Protein AF-A0A967SWF3-F1 (afdb_monomer)

Sequence (326 aa):
MPETWLITTVFCYSVVAVYGIEALFNIARDKQKSLKELYTPLGIAIGLGVIFAFGSNALLSFEKPGEFQRYAQQVAKQNNVSPDNPQVQQRVQNFMNTRLKPDRKEMASSDSTRYLILTLLAGGLIVGFIKRKVSKGYLLIGLLVLTAYDMLSVDSRYVDEDKMTSDNLEAEQMIQRQQTSADNFIMRNIDSGDGYPYRVFPLNRNPFNNAIPSYFYPSIGGYSGAKLAHYQDLIDHLLMDNQTGFNHAVLDMLNTKYLTIQQQIPFSGYTQVFNQNNQRVYRNDDVLPKAFFVDSVSTVDSPQQAVDRMKPSADFNPSTTAIVET

Foldseek 3Di:
DVVVVVVVVVVVVVVVVVVVLVVLVVLLVDPPRDCVVVCVVLVVQLVQLVCQLPVVVVVDPLDDVCRLVVQLVVVCVVVVHDSPPPVSSVVSVCCCVPPRSVVSSCVSNVLSNLSNVLSVQLVVLSVCVSVVNHDPVRNVVSNVVSVVCSVVVVVVVVPPVVPPDDPPDDVVNVLVVVDDPVLVVCLVPQQPVVGGFAAAAEAVPVFACAASSVVRHHYLHHYDPDDDPVSVCCVVQAAQDPPQGGLLQSCQQNRHFKYKDLDDRPHDQWDFPDDDPSITITGRPNHHTPDADAQEEDEDADPVVVSVCNHVVNVDHPRHYDYHYD

Nearest PDB structures (foldseek):
  7c7s-assembly1_A  TM=3.264E-01  e=4.049E+00  Homo sapiens

Solvent-accessible surface area (backbone atoms only — not comparable to full-atom values): 18518 Å² total; per-residue (Å²): 123,75,66,62,58,56,52,53,50,53,53,55,52,53,56,52,50,54,54,49,53,52,50,52,52,53,41,53,68,38,89,82,55,54,76,70,79,47,49,63,64,52,46,52,58,48,47,53,22,50,46,38,43,73,36,40,80,79,77,45,85,73,67,62,91,67,46,68,60,52,50,20,46,52,56,13,64,75,68,77,49,60,45,83,36,67,68,43,45,50,51,45,51,48,47,42,64,71,44,54,34,51,54,49,49,50,52,49,34,53,52,22,45,51,52,32,52,52,51,50,51,52,48,50,44,52,53,30,33,59,70,67,75,36,52,74,67,58,43,53,52,50,49,50,52,53,51,50,50,54,50,53,66,55,51,53,74,75,55,53,68,91,70,54,71,68,99,79,69,56,68,63,59,62,53,56,71,66,61,46,75,62,54,56,53,44,52,74,68,48,52,71,86,90,45,67,78,49,22,29,40,43,62,70,59,53,29,69,74,30,49,70,64,55,77,71,43,58,44,80,41,33,52,64,99,77,69,56,66,71,58,50,49,40,58,78,67,37,46,60,33,96,86,68,56,48,25,59,47,57,40,17,62,66,11,31,33,36,38,34,33,60,68,85,79,94,56,84,76,56,47,79,77,44,78,56,94,73,34,30,32,30,36,40,81,76,42,37,57,84,72,81,75,54,82,44,76,46,78,30,84,40,72,66,53,49,52,56,48,59,27,74,92,52,74,46,50,57,71,45,39,42,80,43,79,104

Structure (mmCIF, N/CA/C/O backbone):
data_AF-A0A967SWF3-F1
#
_entry.id   AF-A0A967SWF3-F1
#
loop_
_atom_site.group_PDB
_atom_site.id
_atom_site.type_symbol
_atom_site.label_atom_id
_atom_site.label_alt_id
_atom_site.label_comp_id
_atom_site.label_asym_id
_atom_site.label_entity_id
_atom_site.label_seq_id
_atom_site.pdbx_PDB_ins_code
_atom_site.Cartn_x
_atom_site.Cartn_y
_atom_site.Cartn_z
_atom_site.occupancy
_atom_site.B_iso_or_equiv
_atom_site.auth_seq_id
_atom_site.auth_comp_id
_atom_site.auth_asym_id
_atom_site.auth_atom_id
_atom_site.pdbx_PDB_model_num
ATOM 1 N N . MET A 1 1 ? 2.665 -5.528 -0.262 1.00 48.59 1 MET A N 1
ATOM 2 C CA . MET A 1 1 ? 3.456 -6.050 0.891 1.00 48.59 1 MET A CA 1
ATOM 3 C C . MET A 1 1 ? 3.090 -5.351 2.209 1.00 48.59 1 MET A C 1
ATOM 5 O O . MET A 1 1 ? 3.012 -6.053 3.209 1.00 48.59 1 MET A O 1
ATOM 9 N N . PRO A 1 2 ? 2.811 -4.028 2.265 1.00 53.59 2 PRO A N 1
ATOM 10 C CA . PRO A 1 2 ? 2.262 -3.392 3.473 1.00 53.59 2 PRO A CA 1
ATOM 11 C C . PRO A 1 2 ? 0.807 -3.788 3.787 1.00 53.59 2 PRO A C 1
ATOM 13 O O . PRO A 1 2 ? 0.417 -3.790 4.953 1.00 53.59 2 PRO A O 1
ATOM 16 N N . GLU A 1 3 ? -0.003 -4.131 2.775 1.00 52.47 3 GLU A N 1
ATOM 17 C CA . GLU A 1 3 ? -1.448 -4.352 2.958 1.00 52.47 3 GLU A CA 1
ATOM 18 C C . GLU A 1 3 ? -1.768 -5.618 3.773 1.00 52.47 3 GLU A C 1
ATOM 20 O O . GLU A 1 3 ? -2.694 -5.627 4.584 1.00 52.47 3 GLU A O 1
ATOM 25 N N . THR A 1 4 ? -0.970 -6.677 3.620 1.00 61.38 4 THR A N 1
ATOM 26 C CA . THR A 1 4 ? -1.183 -7.971 4.288 1.00 61.38 4 THR A CA 1
ATOM 27 C C . THR A 1 4 ? -1.010 -7.900 5.805 1.00 61.38 4 THR A C 1
ATOM 29 O O . THR A 1 4 ? -1.739 -8.564 6.535 1.00 61.38 4 THR A O 1
ATOM 32 N N . TRP A 1 5 ? -0.094 -7.072 6.315 1.00 66.31 5 TRP A N 1
ATOM 33 C CA . TRP A 1 5 ? 0.133 -6.958 7.764 1.00 66.31 5 TRP A CA 1
ATOM 34 C C . TRP A 1 5 ? -1.022 -6.263 8.478 1.00 66.31 5 TRP A C 1
ATOM 36 O O . TRP A 1 5 ? -1.361 -6.619 9.608 1.00 66.31 5 TRP A O 1
ATOM 46 N N . LEU A 1 6 ? -1.650 -5.297 7.809 1.00 70.62 6 LEU A N 1
ATOM 47 C CA . LEU A 1 6 ? -2.766 -4.546 8.369 1.00 70.62 6 LEU A CA 1
ATOM 48 C C . LEU A 1 6 ? -3.999 -5.449 8.514 1.00 70.62 6 LEU A C 1
ATOM 50 O O . LEU A 1 6 ? -4.622 -5.465 9.573 1.00 70.62 6 LEU A O 1
ATOM 54 N N . ILE A 1 7 ? -4.267 -6.294 7.513 1.00 76.19 7 ILE A N 1
ATOM 55 C CA . ILE A 1 7 ? -5.353 -7.288 7.546 1.00 76.19 7 ILE A CA 1
ATOM 56 C C . ILE A 1 7 ? -5.137 -8.315 8.663 1.00 76.19 7 ILE A C 1
ATOM 58 O O . ILE A 1 7 ? -6.048 -8.558 9.456 1.00 76.19 7 ILE A O 1
ATOM 62 N N . THR A 1 8 ? -3.931 -8.880 8.784 1.00 79.31 8 THR A N 1
ATOM 63 C CA . THR A 1 8 ? -3.611 -9.832 9.862 1.00 79.31 8 THR A CA 1
ATOM 64 C C . THR A 1 8 ? -3.808 -9.200 11.237 1.00 79.31 8 THR A C 1
ATOM 66 O O . THR A 1 8 ? -4.368 -9.817 12.139 1.00 79.31 8 THR A O 1
ATOM 69 N N . THR A 1 9 ? -3.397 -7.942 11.392 1.00 82.31 9 THR A N 1
ATOM 70 C CA . THR A 1 9 ? -3.537 -7.203 12.649 1.00 82.31 9 THR A CA 1
ATOM 71 C C . THR A 1 9 ? -5.009 -7.003 13.019 1.00 82.31 9 THR A C 1
ATOM 73 O O . THR A 1 9 ? -5.405 -7.313 14.143 1.00 82.31 9 THR A O 1
ATOM 76 N N . VAL A 1 10 ? -5.842 -6.564 12.068 1.00 82.88 10 VAL A N 1
ATOM 77 C CA . VAL A 1 10 ? -7.295 -6.407 12.265 1.00 82.88 10 VAL A CA 1
ATOM 78 C C . VAL A 1 10 ? -7.946 -7.733 12.658 1.00 82.88 10 VAL A C 1
ATOM 80 O O . VAL A 1 10 ? -8.745 -7.776 13.597 1.00 82.88 10 VAL A O 1
ATOM 83 N N . PHE A 1 11 ? -7.571 -8.828 11.994 1.00 83.75 11 PHE A N 1
ATOM 84 C CA . PHE A 1 11 ? -8.083 -10.157 12.315 1.00 83.75 11 PHE A CA 1
ATOM 85 C C . PHE A 1 11 ? -7.728 -10.574 13.750 1.00 83.75 11 PHE A C 1
ATOM 87 O O . PHE A 1 11 ? -8.616 -10.943 14.521 1.00 83.75 11 PHE A O 1
ATOM 94 N N . CYS A 1 12 ? -6.460 -10.438 14.150 1.00 88.06 12 CYS A N 1
ATOM 95 C CA . CYS A 1 12 ? -6.007 -10.768 15.503 1.00 88.06 12 CYS A CA 1
ATOM 96 C C . CYS A 1 12 ? -6.755 -9.967 16.580 1.00 88.06 12 CYS A C 1
ATOM 98 O O . CYS A 1 12 ? -7.209 -10.542 17.571 1.00 88.06 12 CYS A O 1
ATOM 100 N N . TYR A 1 13 ? -6.938 -8.657 16.384 1.00 86.81 13 TYR A N 1
ATOM 101 C CA . TYR A 1 13 ? -7.672 -7.827 17.345 1.00 86.81 13 TYR A CA 1
ATOM 102 C C . TYR A 1 13 ? -9.162 -8.169 17.416 1.00 86.81 13 TYR A C 1
ATOM 104 O O . TYR A 1 13 ? -9.736 -8.138 18.504 1.00 86.81 13 TYR A O 1
ATOM 112 N N . SER A 1 14 ? -9.777 -8.552 16.295 1.00 86.50 14 SER A N 1
ATOM 113 C CA . SER A 1 14 ? -11.189 -8.954 16.251 1.00 86.50 14 SER A CA 1
ATOM 114 C C . SER A 1 14 ? -11.449 -10.194 17.109 1.00 86.50 14 SER A C 1
ATOM 116 O O . SER A 1 14 ? -12.403 -10.230 17.885 1.00 86.50 14 SER A O 1
ATOM 118 N N . VAL A 1 15 ? -10.556 -11.187 17.041 1.00 89.75 15 VAL A N 1
ATOM 119 C CA . VAL A 1 15 ? -10.640 -12.402 17.866 1.00 89.75 15 VAL A CA 1
ATOM 120 C C . VAL A 1 15 ? -10.507 -12.064 19.356 1.00 89.75 15 VAL A C 1
ATOM 122 O O . VAL A 1 15 ? -11.331 -12.493 20.164 1.00 89.75 15 VAL A O 1
ATOM 125 N N . VAL A 1 16 ? -9.522 -11.239 19.728 1.00 90.25 16 VAL A N 1
ATOM 126 C CA . VAL A 1 16 ? -9.328 -10.795 21.122 1.00 90.25 16 VAL A CA 1
ATOM 127 C C . VAL A 1 16 ? -10.536 -10.006 21.638 1.00 90.25 16 VAL A C 1
ATOM 129 O O . VAL A 1 16 ? -10.938 -10.190 22.786 1.00 90.25 16 VAL A O 1
ATOM 132 N N . ALA A 1 17 ? -11.159 -9.170 20.802 1.00 89.50 17 ALA A N 1
ATOM 133 C CA . ALA A 1 17 ? -12.349 -8.410 21.174 1.00 89.50 17 ALA A CA 1
ATOM 134 C C . ALA A 1 17 ? -13.542 -9.321 21.518 1.00 89.50 17 ALA A C 1
ATOM 136 O O . ALA A 1 17 ? -14.234 -9.072 22.508 1.00 89.50 17 ALA A O 1
ATOM 137 N N . VAL A 1 18 ? -13.752 -10.407 20.764 1.00 90.44 18 VAL A N 1
ATOM 138 C CA . VAL A 1 18 ? -14.816 -11.390 21.043 1.00 90.44 18 VAL A CA 1
ATOM 139 C C . VAL A 1 18 ? -14.596 -12.071 22.395 1.00 90.44 18 VAL A C 1
ATOM 141 O O . VAL A 1 18 ? -15.512 -12.093 23.222 1.00 90.44 18 VAL A O 1
ATOM 144 N N . TYR A 1 19 ? -13.376 -12.546 22.667 1.00 91.56 19 TYR A N 1
ATOM 145 C CA . TYR A 1 19 ? -13.031 -13.109 23.979 1.00 91.56 19 TYR A CA 1
ATOM 146 C C . TYR A 1 19 ? -13.157 -12.077 25.107 1.00 91.56 19 TYR A C 1
ATOM 148 O O . TYR A 1 19 ? -13.580 -12.411 26.214 1.00 91.56 19 TYR A O 1
ATOM 156 N N . GLY A 1 20 ? -12.854 -10.806 24.830 1.00 90.88 20 GLY A N 1
ATOM 157 C CA . GLY A 1 20 ? -13.069 -9.702 25.762 1.00 90.88 20 GLY A CA 1
ATOM 158 C C . GLY A 1 20 ? -14.542 -9.535 26.145 1.00 90.88 20 GLY A C 1
ATOM 159 O O . GLY A 1 20 ? -14.859 -9.427 27.328 1.00 90.88 20 GLY A O 1
ATOM 160 N N . ILE A 1 21 ? -15.460 -9.578 25.175 1.00 91.12 21 ILE A N 1
ATOM 161 C CA . ILE A 1 21 ? -16.909 -9.504 25.430 1.00 91.12 21 ILE A CA 1
ATOM 162 C C . ILE A 1 21 ? -17.385 -10.701 26.265 1.00 91.12 21 ILE A C 1
ATOM 164 O O . ILE A 1 21 ? -18.165 -10.529 27.205 1.00 91.12 21 ILE A O 1
ATOM 168 N N . GLU A 1 22 ? -16.905 -11.910 25.968 1.00 91.12 22 GLU A N 1
ATOM 169 C CA . GLU A 1 22 ? -17.217 -13.098 26.767 1.00 91.12 22 GLU A CA 1
ATOM 170 C C . GLU A 1 22 ? -16.721 -12.955 28.215 1.00 91.12 22 GLU A C 1
ATOM 172 O O . GLU A 1 22 ? -17.479 -13.190 29.163 1.00 91.12 22 GLU A O 1
ATOM 177 N N . ALA A 1 23 ? -15.483 -12.488 28.402 1.00 90.00 23 ALA A N 1
ATOM 178 C CA . ALA A 1 23 ? -14.920 -12.213 29.719 1.00 90.00 23 ALA A CA 1
ATOM 179 C C . ALA A 1 23 ? -15.768 -11.191 30.498 1.00 90.00 23 ALA A C 1
ATOM 181 O O . ALA A 1 23 ? -16.066 -11.416 31.672 1.00 90.00 23 ALA A O 1
ATOM 182 N N . LEU A 1 24 ? -16.244 -10.122 29.847 1.00 90.50 24 LEU A N 1
ATOM 183 C CA . LEU A 1 24 ? -17.147 -9.139 30.461 1.00 90.50 24 LEU A CA 1
ATOM 184 C C . LEU A 1 24 ? -18.463 -9.768 30.941 1.00 90.50 24 LEU A C 1
ATOM 186 O O . LEU A 1 24 ? -18.948 -9.435 32.025 1.00 90.50 24 LEU A O 1
ATOM 190 N N . PHE A 1 25 ? -19.046 -10.690 30.171 1.00 90.50 25 PHE A N 1
ATOM 191 C CA . PHE A 1 25 ? -20.260 -11.400 30.585 1.00 90.50 25 PHE A CA 1
ATOM 192 C C . PHE A 1 25 ? -20.019 -12.340 31.763 1.00 90.50 25 PHE A C 1
ATOM 194 O O . PHE A 1 25 ? -20.874 -12.433 32.648 1.00 90.50 25 PHE A O 1
ATOM 201 N N . ASN A 1 26 ? -18.855 -12.986 31.813 1.00 88.31 26 ASN A N 1
ATOM 202 C CA . ASN A 1 26 ? -18.463 -13.821 32.943 1.00 88.31 26 ASN A CA 1
ATOM 203 C C . ASN A 1 26 ? -18.263 -12.984 34.217 1.00 88.31 26 ASN A C 1
ATOM 205 O O . ASN A 1 26 ? -18.769 -13.364 35.272 1.00 88.31 26 ASN A O 1
ATOM 209 N N . ILE A 1 27 ? -17.629 -11.809 34.110 1.00 87.50 27 ILE A N 1
ATOM 210 C CA . ILE A 1 27 ? -17.490 -10.848 35.219 1.00 87.50 27 ILE A CA 1
ATOM 211 C C . ILE A 1 27 ? -18.865 -10.388 35.715 1.00 87.50 27 ILE A C 1
ATOM 213 O O . ILE A 1 27 ? -19.113 -10.381 36.913 1.00 87.50 27 ILE A O 1
ATOM 217 N N . ALA A 1 28 ? -19.791 -10.043 34.815 1.00 86.06 28 ALA A N 1
ATOM 218 C CA . ALA A 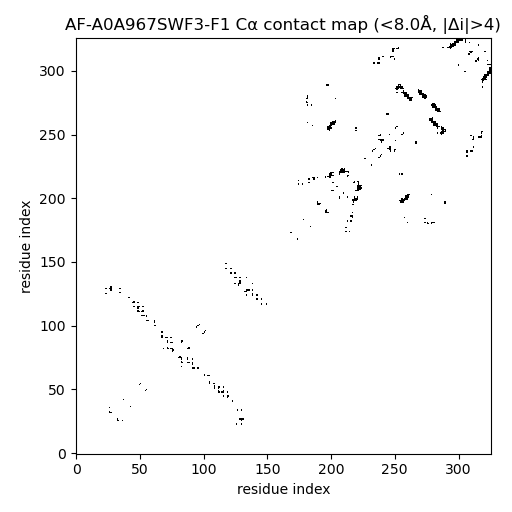1 28 ? -21.124 -9.572 35.203 1.00 86.06 28 ALA A CA 1
ATOM 219 C C . ALA A 1 28 ? -22.000 -10.650 35.874 1.00 86.06 28 ALA A C 1
ATOM 221 O O . ALA A 1 28 ? -22.914 -10.324 36.645 1.00 86.06 28 ALA A O 1
ATOM 222 N N . ARG A 1 29 ? -21.764 -11.930 35.552 1.00 83.62 29 ARG A N 1
ATOM 223 C CA . ARG A 1 29 ? -22.498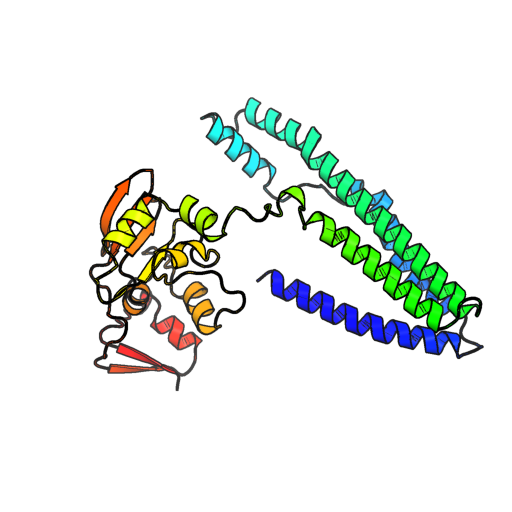 -13.073 36.114 1.00 83.62 29 ARG A CA 1
ATOM 224 C C . ARG A 1 29 ? -22.055 -13.381 37.544 1.00 83.62 29 ARG A C 1
ATOM 226 O O . ARG A 1 29 ? -22.900 -13.719 38.375 1.00 83.62 29 ARG A O 1
ATOM 233 N N . ASP A 1 30 ? -20.766 -13.252 37.826 1.00 80.06 30 ASP A N 1
ATOM 234 C CA . ASP A 1 30 ? -20.199 -13.530 39.139 1.00 80.06 30 ASP A CA 1
ATOM 235 C C . ASP A 1 30 ? -20.400 -12.339 40.094 1.00 80.06 30 ASP A C 1
ATOM 237 O O . ASP A 1 30 ? -19.882 -11.246 39.885 1.00 80.06 30 ASP A O 1
ATOM 241 N N . LYS A 1 31 ? -21.165 -12.542 41.175 1.00 64.44 31 LYS A N 1
ATOM 242 C CA . LYS A 1 31 ? -21.424 -11.497 42.182 1.00 64.44 31 LYS A CA 1
ATOM 243 C C . LYS A 1 31 ? -20.184 -11.133 43.009 1.00 64.44 31 LYS A C 1
ATOM 245 O O . LYS A 1 31 ? -20.199 -10.078 43.640 1.00 64.44 31 LYS A O 1
ATOM 250 N N . GLN A 1 32 ? -19.159 -11.988 43.056 1.00 60.84 32 GLN A N 1
ATOM 251 C CA . GLN A 1 32 ? -17.904 -11.700 43.757 1.00 60.84 32 GLN A CA 1
ATOM 252 C C . GLN A 1 32 ? -16.914 -10.921 42.889 1.00 60.84 32 GLN A C 1
ATOM 254 O O . GLN A 1 32 ? -16.091 -10.175 43.428 1.00 60.84 32 GLN A O 1
ATOM 259 N N . LYS A 1 33 ? -17.004 -11.048 41.559 1.00 61.22 33 LYS A N 1
ATOM 260 C CA . LYS A 1 33 ? -16.144 -10.301 40.644 1.00 61.22 33 LYS A CA 1
ATOM 261 C C . LYS A 1 33 ? -16.536 -8.834 40.636 1.00 61.22 33 LYS A C 1
ATOM 263 O O . LYS A 1 33 ? -17.648 -8.431 40.305 1.00 61.22 33 LYS A O 1
ATOM 268 N N . SER A 1 34 ? -15.589 -8.026 41.084 1.00 71.75 34 SER A N 1
ATOM 269 C CA . SER A 1 34 ? -15.751 -6.597 41.303 1.00 71.75 34 SER A CA 1
ATOM 270 C C . SER A 1 34 ? -15.182 -5.811 40.119 1.00 71.75 34 SER A C 1
ATOM 272 O O . SER A 1 34 ? -14.351 -6.314 39.365 1.00 71.75 34 SER A O 1
ATOM 274 N N . LEU A 1 35 ? -15.580 -4.540 39.989 1.00 81.88 35 LEU A N 1
ATOM 275 C CA . LEU A 1 35 ? -15.059 -3.580 38.999 1.00 81.88 35 LEU A CA 1
ATOM 276 C C . LEU A 1 35 ? -13.522 -3.519 38.927 1.00 81.88 35 LEU A C 1
ATOM 278 O O . LEU A 1 35 ? -12.986 -3.033 37.937 1.00 81.88 35 LEU A O 1
ATOM 282 N N . LYS A 1 36 ? -12.820 -4.030 39.945 1.00 85.88 36 LYS A N 1
ATOM 283 C CA . LYS A 1 36 ? -11.362 -4.162 39.986 1.00 85.88 36 LYS A CA 1
ATOM 284 C C . LYS A 1 36 ? -10.777 -4.892 38.774 1.00 85.88 36 LYS A C 1
ATOM 286 O O . LYS A 1 36 ? -9.727 -4.472 38.302 1.00 85.88 36 LYS A O 1
ATOM 291 N N . GLU A 1 37 ? -11.447 -5.918 38.240 1.00 86.06 37 GLU A N 1
ATOM 292 C CA . GLU A 1 37 ? -10.962 -6.639 37.045 1.00 86.06 37 GLU A CA 1
ATOM 293 C C . GLU A 1 37 ? -10.926 -5.740 35.793 1.00 86.06 37 GLU A C 1
ATOM 295 O O . GLU A 1 37 ? -10.170 -6.004 34.862 1.00 86.06 37 GLU A O 1
ATOM 300 N N . LEU A 1 38 ? -11.684 -4.635 35.785 1.00 88.69 38 LEU A N 1
ATOM 301 C CA . LEU A 1 38 ? -11.688 -3.673 34.684 1.00 88.69 38 LEU A CA 1
ATOM 302 C C . LEU A 1 38 ? -10.618 -2.588 34.813 1.00 88.69 38 LEU A C 1
ATOM 304 O O . LEU A 1 38 ? -10.317 -1.934 33.822 1.00 88.69 38 LEU A O 1
ATOM 308 N N . TYR A 1 39 ? -10.040 -2.361 35.994 1.00 90.88 39 TYR A N 1
ATOM 309 C CA . TYR A 1 39 ? -9.170 -1.199 36.214 1.00 90.88 39 TYR A CA 1
ATOM 310 C C . TYR A 1 39 ? -7.927 -1.220 35.331 1.00 90.88 39 TYR A C 1
ATOM 312 O O . TYR A 1 39 ? -7.591 -0.200 34.738 1.00 90.88 39 TYR A O 1
ATOM 320 N N . THR A 1 40 ? -7.281 -2.376 35.200 1.00 91.44 40 THR A N 1
ATOM 321 C CA . THR A 1 40 ? -6.086 -2.520 34.365 1.00 91.44 40 THR A CA 1
ATOM 322 C C . THR A 1 40 ? -6.389 -2.332 32.874 1.00 91.44 40 THR A C 1
ATOM 324 O O . THR A 1 40 ? -5.792 -1.434 32.283 1.00 91.44 40 THR A O 1
ATOM 327 N N . PRO A 1 41 ? -7.308 -3.090 32.237 1.00 91.44 41 PRO A N 1
ATOM 328 C CA . PRO A 1 41 ? -7.561 -2.925 30.803 1.00 91.44 41 PRO A CA 1
ATOM 329 C C . PRO A 1 41 ? -8.127 -1.540 30.458 1.00 91.44 41 PRO A C 1
ATOM 331 O O . PRO A 1 41 ? -7.675 -0.915 29.500 1.00 91.44 41 PRO A O 1
ATOM 334 N N . LEU A 1 42 ? -9.061 -1.020 31.261 1.00 92.44 42 LEU A N 1
ATOM 335 C CA . LEU A 1 42 ? -9.645 0.305 31.038 1.00 92.44 42 LEU A CA 1
ATOM 336 C C . LEU A 1 42 ? -8.614 1.415 31.279 1.00 92.44 42 LEU A C 1
ATOM 338 O O . LEU A 1 42 ? -8.550 2.378 30.521 1.00 92.44 42 LEU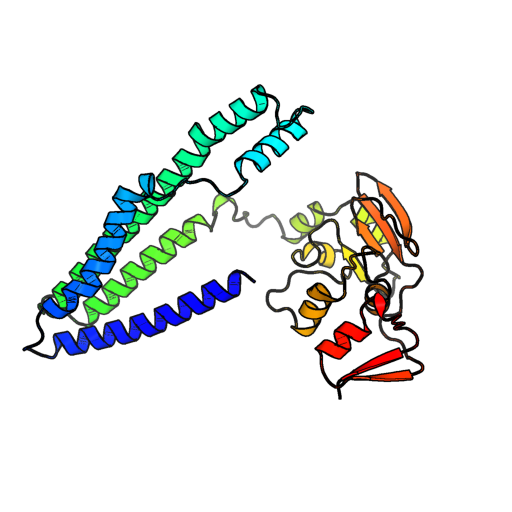 A O 1
ATOM 342 N N . GLY A 1 43 ? -7.784 1.260 32.314 1.00 94.88 43 GLY A N 1
ATOM 343 C CA . GLY A 1 43 ? -6.711 2.188 32.652 1.00 94.88 43 GLY A CA 1
ATOM 344 C C . GLY A 1 43 ? -5.633 2.258 31.576 1.00 94.88 43 GLY A C 1
ATOM 345 O O . GLY A 1 43 ? -5.192 3.354 31.249 1.00 94.88 43 GLY A O 1
ATOM 346 N N . ILE A 1 44 ? -5.257 1.126 30.970 1.00 95.12 44 ILE A N 1
ATOM 347 C CA . ILE A 1 44 ? -4.332 1.102 29.827 1.00 95.12 44 ILE A CA 1
ATOM 348 C C . ILE A 1 44 ? -4.957 1.814 28.622 1.00 95.12 44 ILE A C 1
ATOM 350 O O . ILE A 1 44 ? -4.324 2.697 28.048 1.00 95.12 44 ILE A O 1
ATOM 354 N N . ALA A 1 45 ? -6.200 1.479 28.259 1.00 93.00 45 ALA A N 1
ATOM 355 C CA . ALA A 1 45 ? -6.866 2.063 27.094 1.00 93.00 45 ALA A CA 1
ATOM 356 C C . ALA A 1 45 ? -7.043 3.586 27.224 1.00 93.00 45 ALA A C 1
ATOM 358 O O . ALA A 1 45 ? -6.688 4.333 26.308 1.00 93.00 45 ALA A O 1
ATOM 359 N N . ILE A 1 46 ? -7.529 4.053 28.379 1.00 94.88 46 ILE A N 1
ATOM 360 C CA . ILE A 1 46 ? -7.680 5.482 28.683 1.00 94.88 46 ILE A CA 1
ATOM 361 C C . ILE A 1 46 ? -6.308 6.150 28.797 1.00 94.88 46 ILE A C 1
ATOM 363 O O . ILE A 1 46 ? -6.116 7.233 28.253 1.00 94.88 46 ILE A O 1
ATOM 367 N N . GLY A 1 47 ? -5.346 5.508 29.464 1.00 94.81 47 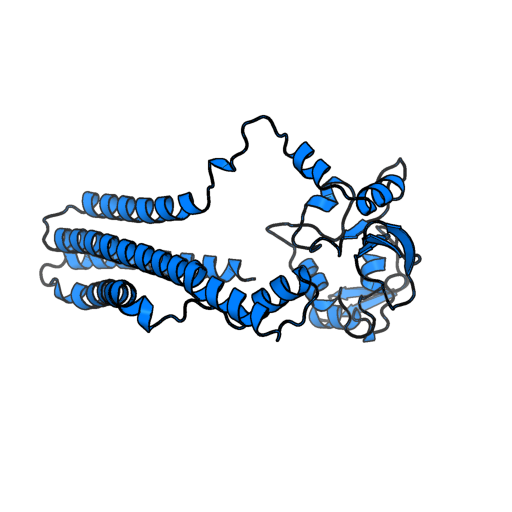GLY A N 1
ATOM 368 C CA . GLY A 1 47 ? -3.994 6.028 29.655 1.00 94.81 47 GLY A CA 1
ATOM 369 C C . GLY A 1 47 ? -3.284 6.291 28.331 1.00 94.81 47 GLY A C 1
ATOM 370 O O . GLY A 1 47 ? -2.741 7.375 28.143 1.00 94.81 47 GLY A O 1
ATOM 371 N N . LEU A 1 48 ? -3.369 5.357 27.379 1.00 93.12 48 LEU A N 1
ATOM 372 C CA . LEU A 1 48 ? -2.878 5.570 26.016 1.00 93.12 48 LEU A CA 1
ATOM 373 C C . LEU A 1 48 ? -3.573 6.763 25.353 1.00 93.12 48 LEU A C 1
ATOM 375 O O . LEU A 1 48 ? -2.902 7.623 24.788 1.00 93.12 48 LEU A O 1
ATOM 379 N N . GLY A 1 49 ? -4.896 6.869 25.481 1.00 91.88 49 GLY A N 1
ATOM 380 C CA . GLY A 1 49 ? -5.654 7.989 24.918 1.00 91.88 49 GLY A CA 1
ATOM 381 C C . GLY A 1 49 ? -5.226 9.337 25.483 1.00 91.88 49 GLY A C 1
ATOM 382 O O . GLY A 1 49 ? -5.026 10.281 24.728 1.00 91.88 49 GLY A O 1
ATOM 383 N N . VAL A 1 50 ? -5.009 9.417 26.795 1.00 92.56 50 VAL A N 1
ATOM 384 C CA . VAL A 1 50 ? -4.506 10.619 27.471 1.00 92.56 50 VAL A CA 1
ATOM 385 C C . VAL A 1 50 ? -3.078 10.940 27.020 1.00 92.56 50 VAL A C 1
ATOM 387 O O . VAL A 1 50 ? -2.791 12.083 26.667 1.00 92.56 50 VAL A O 1
ATOM 390 N N . ILE A 1 51 ? -2.188 9.943 26.971 1.00 92.88 51 ILE A N 1
ATOM 391 C CA . ILE A 1 51 ? -0.801 10.128 26.522 1.00 92.88 51 ILE A CA 1
ATOM 392 C C . ILE A 1 51 ? -0.761 10.686 25.098 1.00 92.88 51 ILE A C 1
ATOM 394 O O . ILE A 1 51 ? -0.006 11.616 24.840 1.00 92.88 51 ILE A O 1
ATOM 398 N N . PHE A 1 52 ? -1.571 10.176 24.173 1.00 90.75 52 PHE A N 1
ATOM 399 C CA . PHE A 1 52 ? -1.573 10.682 22.800 1.00 90.75 52 PHE A CA 1
ATOM 400 C C . PHE A 1 52 ? -2.320 12.015 22.656 1.00 90.75 52 PHE A C 1
ATOM 402 O O . PHE A 1 52 ? -1.828 12.908 21.963 1.00 90.75 52 PHE A O 1
ATOM 409 N N . ALA A 1 53 ? -3.435 12.213 23.364 1.00 88.31 53 ALA A N 1
ATOM 410 C CA . ALA A 1 53 ? -4.196 13.462 23.307 1.00 88.31 53 ALA A CA 1
ATOM 411 C C . ALA A 1 53 ? -3.379 14.665 23.800 1.00 88.31 53 ALA A C 1
ATOM 413 O O . ALA A 1 53 ? -3.430 15.728 23.184 1.00 88.31 53 ALA A O 1
ATOM 414 N N . PHE A 1 54 ? -2.583 14.489 24.859 1.00 87.56 54 PHE A N 1
ATOM 415 C CA . PHE A 1 54 ? -1.813 15.579 25.469 1.00 87.56 54 PHE A CA 1
ATOM 416 C C . PHE A 1 54 ? -0.305 15.521 25.181 1.00 87.56 54 PHE A C 1
ATOM 418 O O . PHE A 1 54 ? 0.366 16.550 25.207 1.00 87.56 54 PHE A O 1
ATOM 425 N N . GLY A 1 55 ? 0.243 14.340 24.897 1.00 86.38 55 GLY A N 1
ATOM 426 C CA . GLY A 1 55 ? 1.680 14.105 24.724 1.00 86.38 55 GLY A CA 1
ATOM 427 C C . GLY A 1 55 ? 2.140 13.900 23.281 1.00 86.38 55 GLY A C 1
ATOM 428 O O . GLY A 1 55 ? 3.345 13.926 23.042 1.00 86.38 55 GLY A O 1
ATOM 429 N N . SER A 1 56 ? 1.241 13.751 22.299 1.00 85.75 56 SER A N 1
ATOM 430 C CA . SER A 1 56 ? 1.625 13.556 20.884 1.00 85.75 56 SER A CA 1
ATOM 431 C C . SER A 1 56 ? 2.582 14.634 20.369 1.00 85.75 56 SER A C 1
ATOM 433 O O . SER A 1 56 ? 3.536 14.320 19.663 1.00 85.75 56 SER A O 1
ATOM 435 N N . ASN A 1 57 ? 2.396 15.887 20.792 1.00 84.31 57 ASN A N 1
ATOM 436 C CA . ASN A 1 57 ? 3.270 17.005 20.434 1.00 84.31 57 ASN A CA 1
ATOM 437 C C . ASN A 1 57 ? 4.721 16.859 20.919 1.00 84.31 57 ASN A C 1
ATOM 439 O O . ASN A 1 57 ? 5.620 17.403 20.282 1.00 84.31 57 ASN A O 1
ATOM 443 N N . ALA A 1 58 ? 4.938 16.166 22.037 1.00 86.25 58 ALA A N 1
ATOM 444 C CA . ALA A 1 58 ? 6.262 15.912 22.600 1.00 86.25 58 ALA A CA 1
ATOM 445 C C . ALA A 1 58 ? 6.850 14.576 22.119 1.00 86.25 58 ALA A C 1
ATOM 447 O O . ALA A 1 58 ? 8.064 14.444 21.997 1.00 86.25 58 ALA A O 1
ATOM 448 N N . LEU A 1 59 ? 5.991 13.589 21.849 1.00 86.81 59 LEU A N 1
ATOM 449 C CA . LEU A 1 59 ? 6.387 12.238 21.448 1.00 86.81 59 LEU A CA 1
ATOM 450 C C . LEU A 1 59 ? 6.694 12.116 19.951 1.00 86.81 59 LEU A C 1
ATOM 452 O O . LEU A 1 59 ? 7.462 11.241 19.558 1.00 86.81 59 LEU A O 1
ATOM 456 N N . LEU A 1 60 ? 6.084 12.957 19.111 1.00 90.00 60 LEU A N 1
ATOM 457 C CA . LEU A 1 60 ? 6.153 12.841 17.656 1.00 90.00 60 LEU A CA 1
ATOM 458 C C . LEU A 1 60 ? 6.859 14.051 17.034 1.00 90.00 60 LEU A C 1
ATOM 460 O O . LEU A 1 60 ? 6.563 15.202 17.345 1.00 90.00 60 LEU A O 1
ATOM 464 N N . SER A 1 61 ? 7.764 13.790 16.086 1.00 88.00 61 SER A N 1
ATOM 465 C CA . SER A 1 61 ? 8.434 14.835 15.296 1.00 88.00 61 SER A CA 1
ATOM 466 C C . SER A 1 61 ? 7.527 15.442 14.218 1.00 88.00 61 SER A C 1
ATOM 468 O O . SER A 1 61 ? 7.787 16.546 13.738 1.00 88.00 61 SER A O 1
ATOM 470 N N . PHE A 1 62 ? 6.468 14.718 13.830 1.00 91.12 62 PHE A N 1
ATOM 471 C CA . PHE A 1 62 ? 5.590 15.017 12.689 1.00 91.12 62 PHE A CA 1
ATOM 472 C C . PHE A 1 62 ? 6.335 15.171 11.354 1.00 91.12 62 PHE A C 1
ATOM 474 O O . PHE A 1 62 ? 5.809 15.753 10.403 1.00 91.12 62 PHE A O 1
ATOM 481 N N . GLU A 1 63 ? 7.539 14.607 11.260 1.00 89.06 63 GLU A N 1
ATOM 482 C CA . GLU A 1 63 ? 8.378 14.584 10.065 1.00 89.06 63 GLU A CA 1
ATOM 483 C C . GLU A 1 63 ? 8.717 13.146 9.692 1.00 89.06 63 GLU A C 1
ATOM 485 O O . GLU A 1 63 ? 9.024 12.321 10.556 1.00 89.06 63 GLU A O 1
ATOM 490 N N . LYS A 1 64 ? 8.695 12.845 8.392 1.00 88.88 64 LYS A N 1
ATOM 491 C CA . LYS A 1 64 ? 9.178 11.556 7.894 1.00 88.88 64 LYS A CA 1
ATOM 492 C C . LYS A 1 64 ? 10.696 11.620 7.663 1.00 88.88 64 LYS A C 1
ATOM 494 O O . LYS A 1 64 ? 11.200 12.657 7.219 1.00 88.88 64 LYS A O 1
ATOM 499 N N . PRO A 1 65 ? 11.439 10.521 7.884 1.00 90.00 65 PRO A N 1
ATOM 500 C CA . PRO A 1 65 ? 12.868 10.475 7.579 1.00 90.00 65 PRO A CA 1
ATOM 501 C C . PRO A 1 65 ? 13.158 10.889 6.126 1.00 90.00 65 PRO A C 1
ATOM 503 O O . PRO A 1 65 ? 12.560 10.359 5.187 1.00 90.00 65 PRO A O 1
ATOM 506 N N . GLY A 1 66 ? 14.056 11.862 5.938 1.00 88.62 66 GLY A N 1
ATOM 507 C CA . GLY A 1 66 ? 14.456 12.370 4.617 1.00 88.62 66 GLY A CA 1
ATOM 508 C C . GLY A 1 66 ? 13.413 13.233 3.889 1.00 88.62 66 GLY A C 1
ATOM 509 O O . GLY A 1 66 ? 13.631 13.611 2.739 1.00 88.62 66 GLY A O 1
ATOM 510 N N . GLU A 1 67 ? 12.287 13.565 4.524 1.00 90.81 67 GLU A N 1
ATOM 511 C CA . GLU A 1 67 ? 11.208 14.346 3.908 1.00 90.81 67 GLU A CA 1
ATOM 512 C C . GLU A 1 67 ? 11.632 15.766 3.540 1.00 90.81 67 GLU A C 1
ATOM 514 O O . GLU A 1 67 ? 11.338 16.232 2.439 1.00 90.81 67 GLU A O 1
ATOM 519 N N . PHE A 1 68 ? 12.384 16.416 4.426 1.00 92.38 68 PHE A N 1
ATOM 520 C CA . PHE A 1 68 ? 12.931 17.744 4.180 1.00 92.38 68 PHE A CA 1
ATOM 521 C C . PHE A 1 68 ? 13.750 17.775 2.879 1.00 92.38 68 PHE A C 1
ATOM 523 O O . PHE A 1 68 ? 13.510 18.605 2.002 1.00 92.38 68 PHE A O 1
ATOM 530 N N . GLN A 1 69 ? 14.658 16.806 2.705 1.00 91.62 69 GLN A N 1
ATOM 531 C CA . GLN A 1 69 ? 15.524 16.734 1.526 1.00 91.62 69 GLN A CA 1
ATOM 532 C C . GLN A 1 69 ? 14.727 16.488 0.241 1.00 91.62 69 GLN A C 1
ATOM 534 O O . GLN A 1 69 ? 15.060 17.039 -0.806 1.00 91.62 69 GLN A O 1
ATOM 539 N N . ARG A 1 70 ? 13.643 15.705 0.308 1.00 90.94 70 ARG A N 1
ATOM 540 C CA . ARG A 1 70 ? 12.753 15.481 -0.842 1.00 90.94 70 ARG A CA 1
ATOM 541 C C . ARG A 1 70 ? 12.068 16.773 -1.284 1.00 90.94 70 ARG A C 1
ATOM 543 O O . ARG A 1 70 ? 12.076 17.077 -2.476 1.00 90.94 70 ARG A O 1
ATOM 550 N N . TYR A 1 71 ? 11.540 17.561 -0.346 1.00 90.12 71 TYR A N 1
ATOM 551 C CA . TYR A 1 71 ? 10.955 18.866 -0.670 1.00 90.12 71 TYR A CA 1
ATOM 552 C C . TYR A 1 71 ? 12.006 19.856 -1.184 1.00 90.12 71 TYR A C 1
ATOM 554 O O . TYR A 1 71 ? 11.746 20.556 -2.163 1.00 90.12 71 TYR A O 1
ATOM 562 N N . ALA A 1 72 ? 13.208 19.875 -0.598 1.00 92.25 72 ALA A N 1
ATOM 563 C CA . ALA A 1 72 ? 14.316 20.701 -1.079 1.00 92.25 72 ALA A CA 1
ATOM 564 C C . ALA A 1 72 ? 14.693 20.360 -2.524 1.00 92.25 72 ALA A C 1
ATOM 566 O O . ALA A 1 72 ? 14.781 21.256 -3.359 1.00 92.25 72 ALA A O 1
ATOM 567 N N . GLN A 1 73 ? 14.811 19.074 -2.859 1.00 91.88 73 GLN A N 1
ATOM 568 C CA . GLN A 1 73 ? 15.062 18.629 -4.230 1.00 91.88 73 GLN A CA 1
ATOM 569 C C . GLN A 1 73 ? 13.930 19.014 -5.191 1.00 91.88 73 GLN A C 1
ATOM 571 O O . GLN A 1 73 ? 14.204 19.397 -6.327 1.00 91.88 73 GLN A O 1
ATOM 576 N N . GLN A 1 74 ? 12.669 18.933 -4.762 1.00 88.75 74 GLN A N 1
ATOM 577 C CA . GLN A 1 74 ? 11.525 19.304 -5.597 1.00 88.75 74 GLN A CA 1
ATOM 578 C C . GLN A 1 74 ? 11.506 20.808 -5.906 1.00 88.75 74 GLN A C 1
ATOM 580 O O . GLN A 1 74 ? 11.389 21.196 -7.069 1.00 88.75 74 GLN A O 1
ATOM 585 N N . VAL A 1 75 ? 11.683 21.654 -4.888 1.00 89.81 75 VAL A N 1
ATOM 586 C CA . VAL A 1 75 ? 11.740 23.115 -5.050 1.00 89.81 75 VAL A CA 1
ATOM 587 C C . VAL A 1 75 ? 12.968 23.524 -5.867 1.00 89.81 75 VAL A C 1
ATOM 589 O O . VAL A 1 75 ? 12.867 24.392 -6.733 1.00 89.81 75 VAL A O 1
ATOM 592 N N . ALA A 1 76 ? 14.114 22.885 -5.638 1.00 90.12 76 ALA A N 1
ATOM 593 C CA . ALA A 1 76 ? 15.351 23.126 -6.375 1.00 90.12 76 ALA A CA 1
ATOM 594 C C . ALA A 1 76 ? 15.210 22.822 -7.871 1.00 90.12 76 ALA A C 1
ATOM 596 O O . ALA A 1 76 ? 15.527 23.674 -8.700 1.00 90.12 76 ALA A O 1
ATOM 597 N N . LYS A 1 77 ? 14.646 21.656 -8.219 1.00 89.94 77 LYS A N 1
ATOM 598 C CA . LYS A 1 77 ? 14.362 21.270 -9.612 1.00 89.94 77 LYS A CA 1
ATOM 599 C C . LYS A 1 77 ? 13.408 22.242 -10.298 1.00 89.94 77 LYS A C 1
ATOM 601 O O . LYS A 1 77 ? 13.625 22.587 -11.450 1.00 89.94 77 LYS A O 1
ATOM 606 N N . GLN A 1 78 ? 12.378 22.709 -9.592 1.00 86.44 78 GLN A N 1
ATOM 607 C CA . GLN A 1 78 ? 11.413 23.653 -10.156 1.00 86.44 78 GLN A CA 1
ATOM 608 C C . GLN A 1 78 ? 12.034 25.024 -10.464 1.00 86.44 78 GLN A C 1
ATOM 610 O O . GLN A 1 78 ? 11.603 25.694 -11.397 1.00 86.44 78 GLN A O 1
ATOM 615 N N . ASN A 1 79 ? 13.035 25.444 -9.687 1.00 86.38 79 ASN A N 1
ATOM 616 C CA . ASN A 1 79 ? 13.668 26.758 -9.819 1.00 86.38 79 ASN A CA 1
ATOM 617 C C . ASN A 1 79 ? 15.064 26.701 -10.474 1.00 86.38 79 ASN A C 1
ATOM 619 O O . ASN A 1 79 ? 15.732 27.726 -10.535 1.00 86.38 79 ASN A O 1
ATOM 623 N N . ASN A 1 80 ? 15.507 25.534 -10.962 1.00 89.69 80 ASN A N 1
ATOM 624 C CA . ASN A 1 80 ? 16.840 25.303 -11.543 1.00 89.69 80 ASN A CA 1
ATOM 625 C C . ASN A 1 80 ? 18.011 25.777 -10.653 1.00 89.69 80 ASN A C 1
ATOM 627 O O . ASN A 1 80 ? 18.999 26.320 -11.142 1.00 89.69 80 ASN A O 1
ATOM 631 N N . VAL A 1 81 ? 17.909 25.574 -9.336 1.00 91.06 81 VAL A N 1
ATOM 632 C CA . VAL A 1 81 ? 18.946 25.934 -8.347 1.00 91.06 81 VAL A CA 1
ATOM 633 C C . VAL A 1 81 ? 19.413 24.706 -7.562 1.00 91.06 81 VAL A C 1
ATOM 635 O O . VAL A 1 81 ? 18.781 23.656 -7.618 1.00 91.06 81 VAL A O 1
ATOM 638 N N . SER A 1 82 ? 20.512 24.825 -6.807 1.00 89.56 82 SER A N 1
ATOM 639 C CA . SER A 1 82 ? 20.971 23.758 -5.903 1.00 89.56 82 SER A CA 1
ATOM 640 C C . SER A 1 82 ? 19.981 23.525 -4.742 1.00 89.56 82 SER A C 1
ATOM 642 O O . SER A 1 82 ? 19.470 24.505 -4.190 1.00 89.56 82 SER A O 1
ATOM 644 N N . PRO A 1 83 ? 19.742 22.268 -4.309 1.00 85.44 83 PRO A N 1
ATOM 645 C CA . PRO A 1 83 ? 18.999 21.955 -3.082 1.00 85.44 83 PRO A CA 1
ATOM 646 C C . PRO A 1 83 ? 19.595 22.586 -1.821 1.00 85.44 83 PRO A C 1
ATOM 648 O O . PRO A 1 83 ? 18.853 22.911 -0.897 1.00 85.44 83 PRO A O 1
ATOM 651 N N . ASP A 1 84 ? 20.909 22.812 -1.803 1.00 90.75 84 ASP A N 1
ATOM 652 C CA . ASP A 1 84 ? 21.627 23.402 -0.666 1.00 90.75 84 ASP A CA 1
ATOM 653 C C . ASP A 1 84 ? 21.586 24.940 -0.675 1.00 90.75 84 ASP A C 1
ATOM 655 O O . ASP A 1 84 ? 22.167 25.595 0.188 1.00 90.75 84 ASP A O 1
ATOM 659 N N . ASN A 1 85 ? 20.891 25.545 -1.647 1.00 90.75 85 ASN A N 1
ATOM 660 C CA . ASN A 1 85 ? 20.699 26.989 -1.693 1.00 90.75 85 ASN A CA 1
ATOM 661 C C . ASN A 1 85 ? 19.950 27.463 -0.423 1.00 90.75 85 ASN A C 1
ATOM 663 O O . ASN A 1 85 ? 18.839 26.983 -0.167 1.00 90.75 85 ASN A O 1
ATOM 667 N N . PRO A 1 86 ? 20.481 28.447 0.335 1.00 92.50 86 PRO A N 1
ATOM 668 C CA . PRO A 1 86 ? 19.847 28.959 1.552 1.00 92.50 86 PRO A CA 1
ATOM 669 C C . PRO A 1 86 ? 18.386 29.399 1.369 1.00 92.50 86 PRO A C 1
ATOM 671 O O . PRO A 1 86 ? 17.566 29.202 2.263 1.00 92.50 86 PRO A O 1
ATOM 674 N N . GLN A 1 87 ? 18.024 29.939 0.199 1.00 90.56 87 GLN A N 1
ATOM 675 C CA . GLN A 1 87 ? 16.649 30.353 -0.101 1.00 90.56 87 GLN A CA 1
ATOM 676 C C . GLN A 1 87 ? 15.697 29.157 -0.251 1.00 90.56 87 GLN A C 1
ATOM 678 O O . GLN A 1 87 ? 14.541 29.227 0.174 1.00 90.56 87 GLN A O 1
ATOM 683 N N . VAL A 1 88 ? 16.172 28.046 -0.826 1.00 90.88 88 VAL A N 1
ATOM 684 C CA . VAL A 1 88 ? 15.399 26.798 -0.944 1.00 90.88 88 VAL A CA 1
ATOM 685 C C . VAL A 1 88 ? 15.192 26.195 0.438 1.00 90.88 88 VAL A C 1
ATOM 687 O O . VAL A 1 88 ? 14.057 25.905 0.812 1.00 90.88 88 VAL A O 1
ATOM 690 N N . GLN A 1 89 ? 16.271 26.087 1.213 1.00 92.56 89 GLN A N 1
ATOM 691 C CA . GLN A 1 89 ? 16.260 25.576 2.583 1.00 92.56 89 GLN A CA 1
ATOM 692 C C . GLN A 1 89 ? 15.273 26.358 3.457 1.00 92.56 89 GLN A C 1
ATOM 694 O O . GLN A 1 89 ? 14.402 25.770 4.096 1.00 92.56 89 GLN A O 1
ATOM 699 N N . GLN A 1 90 ? 15.326 27.692 3.410 1.00 92.69 90 GLN A N 1
ATOM 700 C CA . GLN A 1 90 ? 14.430 28.547 4.182 1.00 92.69 90 GLN A CA 1
ATOM 701 C C . GLN A 1 90 ? 12.969 28.426 3.729 1.00 92.69 90 GLN A C 1
ATOM 703 O O . GLN A 1 90 ? 12.069 28.355 4.566 1.00 92.69 90 GLN A O 1
ATOM 708 N N . ARG A 1 91 ? 12.705 28.350 2.417 1.00 90.38 91 ARG A N 1
ATOM 709 C CA . ARG A 1 91 ? 11.344 28.151 1.892 1.00 90.38 91 ARG A CA 1
ATOM 710 C C . ARG A 1 91 ? 10.760 26.810 2.343 1.00 90.38 91 ARG A C 1
ATOM 712 O O . ARG A 1 91 ? 9.610 26.777 2.777 1.00 90.38 91 ARG A O 1
ATOM 719 N N . VAL A 1 92 ? 11.535 25.729 2.260 1.00 92.38 92 VAL A N 1
ATOM 720 C CA . VAL A 1 92 ? 11.105 24.389 2.693 1.00 92.38 92 VAL A CA 1
ATOM 721 C C . VAL A 1 92 ? 10.896 24.351 4.201 1.00 92.38 92 VAL A C 1
ATOM 723 O O . VAL A 1 92 ? 9.852 23.886 4.650 1.00 92.38 92 VAL A O 1
ATOM 726 N N . GLN A 1 93 ? 11.819 24.915 4.981 1.00 93.44 93 GLN A N 1
ATOM 727 C CA . GLN A 1 93 ? 11.684 25.014 6.432 1.00 93.44 93 GLN A CA 1
ATOM 728 C C . GLN A 1 93 ? 10.413 25.774 6.830 1.00 93.44 93 GLN A C 1
ATOM 730 O O . GLN A 1 93 ? 9.662 25.316 7.694 1.00 93.44 93 GLN A O 1
ATOM 735 N N . ASN A 1 94 ? 10.140 26.906 6.174 1.00 93.50 94 ASN A N 1
ATOM 736 C CA . ASN A 1 94 ? 8.932 27.693 6.402 1.00 93.50 94 ASN A CA 1
ATOM 737 C C . ASN A 1 94 ? 7.680 26.892 6.045 1.00 93.50 94 ASN A C 1
ATOM 739 O O . ASN A 1 94 ? 6.760 26.819 6.854 1.00 93.50 94 ASN A O 1
ATOM 743 N N . PHE A 1 95 ? 7.649 26.243 4.881 1.00 91.06 95 PHE A N 1
ATOM 744 C CA . PHE A 1 95 ? 6.533 25.388 4.474 1.00 91.06 95 PHE A CA 1
ATOM 745 C C . PHE A 1 95 ? 6.281 24.253 5.477 1.00 91.06 95 PHE A C 1
ATOM 747 O O . PHE A 1 95 ? 5.141 24.025 5.884 1.00 91.06 95 PHE A O 1
ATOM 754 N N . MET A 1 96 ? 7.342 23.589 5.940 1.00 92.75 96 MET A N 1
ATOM 755 C CA . MET A 1 96 ? 7.231 22.504 6.910 1.00 92.75 96 MET A CA 1
ATOM 756 C C . MET A 1 96 ? 6.702 22.982 8.262 1.00 92.75 96 MET A C 1
ATOM 758 O O . MET A 1 96 ? 5.812 22.355 8.831 1.00 92.75 96 MET A O 1
ATOM 762 N N . ASN A 1 97 ? 7.218 24.101 8.768 1.00 92.38 97 ASN A N 1
ATOM 763 C CA . ASN A 1 97 ? 6.855 24.611 10.087 1.00 92.38 97 ASN A CA 1
ATOM 764 C C . ASN A 1 97 ? 5.495 25.324 10.121 1.00 92.38 97 ASN A C 1
ATOM 766 O O . ASN A 1 97 ? 4.876 25.357 11.179 1.00 92.38 97 ASN A O 1
ATOM 770 N N . THR A 1 98 ? 5.038 25.894 9.002 1.00 92.12 98 THR A N 1
ATOM 771 C CA . THR A 1 98 ? 3.796 26.693 8.954 1.00 92.12 98 THR A CA 1
ATOM 772 C C . THR A 1 98 ? 2.601 25.961 8.363 1.00 92.12 98 THR A C 1
ATOM 774 O O . THR A 1 98 ? 1.479 26.379 8.619 1.00 92.12 98 THR A O 1
ATOM 777 N N . ARG A 1 99 ? 2.817 24.890 7.589 1.00 89.44 99 ARG A N 1
ATOM 778 C CA . ARG A 1 99 ? 1.731 24.103 6.987 1.00 89.44 99 ARG A CA 1
ATOM 779 C C . ARG A 1 99 ? 1.780 22.647 7.430 1.00 89.44 99 ARG A C 1
ATOM 781 O O . ARG A 1 99 ? 0.987 22.226 8.256 1.00 89.44 99 ARG A O 1
ATOM 788 N N . LEU A 1 100 ? 2.798 21.902 6.996 1.00 91.00 100 LEU A N 1
ATOM 789 C CA . LEU A 1 100 ? 2.853 20.447 7.210 1.00 91.00 100 LEU A CA 1
ATOM 790 C C . LEU A 1 100 ? 2.793 20.024 8.682 1.00 91.00 100 LEU A C 1
ATOM 792 O O . LEU A 1 100 ? 2.023 19.134 9.031 1.00 91.00 100 LEU A O 1
ATOM 796 N N . LYS A 1 101 ? 3.646 20.595 9.540 1.00 92.38 101 LYS A N 1
ATOM 797 C CA . LYS A 1 101 ? 3.691 20.214 10.956 1.00 92.38 101 LYS A CA 1
ATOM 798 C C . LYS A 1 101 ? 2.407 20.601 11.690 1.00 92.38 101 LYS A C 1
ATOM 800 O O . LYS A 1 101 ? 1.888 19.725 12.376 1.00 92.38 101 LYS A O 1
ATOM 805 N N . PRO A 1 102 ? 1.902 21.847 11.587 1.00 92.50 102 PRO A N 1
ATOM 806 C CA . PRO A 1 102 ? 0.611 22.210 12.165 1.00 92.50 102 PRO A CA 1
ATOM 807 C C . PRO A 1 102 ? -0.521 21.279 11.730 1.00 92.50 102 PRO A C 1
ATOM 809 O O . PRO A 1 102 ? -1.157 20.696 12.602 1.00 92.50 102 PRO A O 1
ATOM 812 N N . ASP A 1 103 ? -0.679 21.035 10.426 1.00 91.44 103 ASP A N 1
ATOM 813 C CA . ASP A 1 103 ? -1.754 20.185 9.897 1.00 91.44 103 ASP A CA 1
ATOM 814 C C . ASP A 1 103 ? -1.675 18.766 10.484 1.00 91.44 103 ASP A C 1
ATOM 816 O O . ASP A 1 103 ? -2.659 18.203 10.959 1.00 91.44 103 ASP A O 1
ATOM 820 N N . ARG A 1 104 ? -0.473 18.180 10.537 1.00 91.94 104 ARG A N 1
ATOM 821 C CA . ARG A 1 104 ? -0.269 16.835 11.103 1.00 91.94 104 ARG A CA 1
ATOM 822 C C . ARG A 1 104 ? -0.501 16.775 12.607 1.00 91.94 104 ARG A C 1
ATOM 824 O O . ARG A 1 104 ? -0.996 15.763 13.101 1.00 91.94 104 ARG A O 1
ATOM 831 N N . LYS A 1 105 ? -0.118 17.824 13.335 1.00 91.56 105 LYS A N 1
ATOM 832 C CA . LYS A 1 105 ? -0.378 17.941 14.775 1.00 91.56 105 LYS A CA 1
ATOM 833 C C . LYS A 1 105 ? -1.869 18.017 15.047 1.00 91.56 105 LYS A C 1
ATOM 835 O O . LYS A 1 105 ? -2.352 17.326 15.938 1.00 91.56 105 LYS A O 1
ATOM 840 N N . GLU A 1 106 ? -2.585 18.814 14.265 1.00 89.75 106 GLU A N 1
ATOM 841 C CA . GLU A 1 106 ? -4.035 18.935 14.356 1.00 89.75 106 GLU A CA 1
ATOM 842 C C . GLU A 1 106 ? -4.719 17.601 14.050 1.00 89.75 106 GLU A C 1
ATOM 844 O O . GLU A 1 106 ? -5.522 17.135 14.855 1.00 89.75 106 GLU A O 1
ATOM 849 N N . MET A 1 107 ? -4.329 16.923 12.965 1.00 89.19 107 MET A N 1
ATOM 850 C CA . MET A 1 107 ? -4.847 15.592 12.631 1.00 89.19 107 MET A CA 1
ATOM 851 C C . MET A 1 107 ? -4.614 14.587 13.766 1.00 89.19 107 MET A C 1
ATOM 853 O O . MET A 1 107 ? -5.549 13.915 14.197 1.00 89.19 107 MET A O 1
ATOM 857 N N . ALA A 1 108 ? -3.387 14.513 14.292 1.00 90.94 108 ALA A N 1
ATOM 858 C CA . ALA A 1 108 ? -3.056 13.596 15.379 1.00 90.94 108 ALA A CA 1
ATOM 859 C C . ALA A 1 108 ? -3.805 13.930 16.678 1.00 90.94 108 ALA A C 1
ATOM 861 O O . ALA A 1 108 ? -4.277 13.024 17.364 1.00 90.94 108 ALA A O 1
ATOM 862 N N . SER A 1 109 ? -3.932 15.214 17.024 1.00 88.00 109 SER A N 1
ATOM 863 C CA . SER A 1 109 ? -4.663 15.658 18.215 1.00 88.00 109 SER A CA 1
ATOM 864 C C . SER A 1 109 ? -6.166 15.394 18.092 1.00 88.00 109 SER A C 1
ATOM 866 O O . SER A 1 109 ? -6.783 14.921 19.048 1.00 88.00 109 SER A O 1
ATOM 868 N N . SER A 1 110 ? -6.742 15.623 16.910 1.00 89.38 110 SER A N 1
ATOM 869 C CA . SER A 1 110 ? -8.146 15.341 16.608 1.00 89.38 110 SER A CA 1
ATOM 870 C C . SER A 1 110 ? -8.450 13.844 16.719 1.00 89.38 110 SER A C 1
ATOM 872 O O . SER A 1 110 ? -9.350 13.448 17.464 1.00 89.38 110 SER A O 1
ATOM 874 N N . ASP A 1 111 ? -7.630 12.991 16.095 1.00 91.44 111 ASP A N 1
ATOM 875 C CA . ASP A 1 111 ? -7.776 11.533 16.190 1.00 91.44 111 ASP A CA 1
ATOM 876 C C . ASP A 1 111 ? -7.580 11.026 17.631 1.00 91.44 111 ASP A C 1
ATOM 878 O O . ASP A 1 111 ? -8.341 10.176 18.099 1.00 91.44 111 ASP A O 1
ATOM 882 N N . SER A 1 112 ? -6.615 11.580 18.374 1.00 91.75 112 SER A N 1
ATOM 883 C CA . SER A 1 112 ? -6.365 11.195 19.772 1.00 91.75 112 SER A CA 1
ATOM 884 C C . SER A 1 112 ? -7.522 11.587 20.694 1.00 91.75 112 SER A C 1
ATOM 886 O O . SER A 1 112 ? -7.922 10.811 21.564 1.00 91.75 112 SER A O 1
ATOM 888 N N . THR A 1 113 ? -8.091 12.778 20.488 1.00 90.81 113 THR A N 1
ATOM 889 C CA . THR A 1 113 ? -9.274 13.252 21.216 1.00 90.81 113 THR A CA 1
ATOM 890 C C . THR A 1 113 ? -10.486 12.371 20.919 1.00 90.81 113 THR A C 1
ATOM 892 O O . THR A 1 113 ? -11.165 11.945 21.856 1.00 90.81 113 THR A O 1
ATOM 895 N N . ARG A 1 114 ? -10.735 12.032 19.643 1.00 92.56 114 ARG A N 1
ATOM 896 C CA . ARG A 1 114 ? -11.817 11.110 19.257 1.00 92.56 114 ARG A CA 1
ATOM 897 C C . ARG A 1 114 ? -11.649 9.753 19.937 1.00 92.56 114 ARG A C 1
ATOM 899 O O . ARG A 1 114 ? -12.589 9.283 20.577 1.00 92.56 114 ARG A O 1
ATOM 906 N N . TYR A 1 115 ? -10.456 9.159 19.857 1.00 94.31 115 TYR A N 1
ATOM 907 C CA . TYR A 1 115 ? -10.149 7.886 20.511 1.00 94.31 115 TYR A CA 1
ATOM 908 C C . TYR A 1 115 ? -10.443 7.934 22.017 1.00 94.31 115 TYR A C 1
ATOM 910 O O . TYR A 1 115 ? -11.091 7.031 22.551 1.00 94.31 115 TYR A O 1
ATOM 918 N N . LEU A 1 116 ? -10.013 8.997 22.707 1.00 94.94 116 LEU A N 1
ATOM 919 C CA . LEU A 1 116 ? -10.239 9.152 24.143 1.00 94.94 116 LEU A CA 1
ATOM 920 C C . LEU A 1 116 ? -11.736 9.243 24.473 1.00 94.94 116 LEU A C 1
ATOM 922 O O . LEU A 1 116 ? -12.200 8.548 25.376 1.00 94.94 116 LEU A O 1
ATOM 926 N N . ILE A 1 117 ? -12.502 10.046 23.728 1.00 95.69 117 ILE A N 1
ATOM 927 C CA . ILE A 1 117 ? -13.954 10.185 23.919 1.00 95.69 117 ILE A CA 1
ATOM 928 C C . ILE A 1 117 ? -14.655 8.837 23.724 1.00 95.69 117 ILE A C 1
ATOM 930 O O . ILE A 1 117 ? -15.413 8.407 24.594 1.00 95.69 117 ILE A O 1
ATOM 934 N N . LEU A 1 118 ? -14.379 8.140 22.620 1.00 96.38 118 LEU A N 1
ATOM 935 C CA . LEU A 1 118 ? -15.006 6.852 22.321 1.00 96.38 118 LEU A CA 1
ATOM 936 C C . LEU A 1 118 ? -14.637 5.780 23.350 1.00 96.38 118 LEU A C 1
ATOM 938 O O . LEU A 1 118 ? -15.505 5.029 23.795 1.00 96.38 118 LEU A O 1
ATOM 942 N N . THR A 1 119 ? -13.381 5.758 23.800 1.00 95.56 119 THR A N 1
ATOM 943 C CA . THR A 1 119 ? -12.913 4.843 24.850 1.00 95.56 119 THR A CA 1
ATOM 944 C C . THR A 1 119 ? -13.609 5.114 26.183 1.00 95.56 119 THR A C 1
ATOM 946 O O . THR A 1 119 ? -14.017 4.174 26.868 1.00 95.56 119 THR A O 1
ATOM 949 N N . LEU A 1 120 ? -13.803 6.384 26.556 1.00 96.56 120 LEU A N 1
ATOM 950 C CA . LEU A 1 120 ? -14.533 6.759 27.770 1.00 96.56 120 LEU A CA 1
ATOM 951 C C . LEU A 1 120 ? -16.017 6.377 27.689 1.00 96.56 120 LEU A C 1
ATOM 953 O O . LEU A 1 120 ? -16.565 5.870 28.668 1.00 96.56 120 LEU A O 1
ATOM 957 N N . LEU A 1 121 ? -16.660 6.564 26.532 1.00 97.75 121 LEU A N 1
ATOM 958 C CA . LEU A 1 121 ? -18.052 6.160 26.308 1.00 97.75 121 LEU A CA 1
ATOM 959 C C . LEU A 1 121 ? -18.217 4.637 26.373 1.00 97.75 121 LEU A C 1
ATOM 961 O O . LEU A 1 121 ? -19.076 4.142 27.108 1.00 97.75 121 LEU A O 1
ATOM 965 N N . ALA A 1 122 ? -17.361 3.887 25.675 1.00 96.56 122 ALA A N 1
ATOM 966 C CA . ALA A 1 122 ? -17.350 2.427 25.720 1.00 96.56 122 ALA A CA 1
ATOM 967 C C . ALA A 1 122 ? -17.084 1.921 27.145 1.00 96.56 122 ALA A C 1
ATOM 969 O O . ALA A 1 122 ? -17.800 1.056 27.653 1.00 96.56 122 ALA A O 1
ATOM 970 N N . GLY A 1 123 ? -16.112 2.517 27.839 1.00 95.50 123 GLY A N 1
ATOM 971 C CA . GLY A 1 123 ? -15.815 2.191 29.227 1.00 95.50 123 GLY A CA 1
ATOM 972 C C . GLY A 1 123 ? -16.972 2.494 30.178 1.00 95.50 123 GLY A C 1
ATOM 973 O O . GLY A 1 123 ? -17.280 1.684 31.054 1.00 95.50 123 GLY A O 1
ATOM 974 N N . GLY A 1 124 ? -17.674 3.610 29.971 1.00 95.62 124 GLY A N 1
ATOM 975 C CA . GLY A 1 124 ? -18.892 3.961 30.699 1.00 95.62 124 GLY A CA 1
ATOM 976 C C . GLY A 1 124 ? -20.010 2.934 30.508 1.00 95.62 124 GLY A C 1
ATOM 977 O O . GLY A 1 124 ? -20.626 2.515 31.492 1.00 95.62 124 GLY A O 1
ATOM 978 N N . LEU A 1 125 ? -20.229 2.465 29.273 1.00 96.06 125 LEU A N 1
ATOM 979 C CA . LEU A 1 125 ? -21.186 1.394 28.972 1.00 96.06 125 LEU A CA 1
ATOM 980 C C . LEU A 1 125 ? -20.811 0.083 29.672 1.00 96.06 125 LEU A C 1
ATOM 982 O O . LEU A 1 125 ? -21.668 -0.540 30.301 1.00 96.06 125 LEU A O 1
ATOM 986 N N . ILE A 1 126 ? -19.534 -0.307 29.623 1.00 94.75 126 ILE A N 1
ATOM 987 C CA . ILE A 1 126 ? -19.028 -1.524 30.271 1.00 94.75 126 ILE A CA 1
ATOM 988 C C . ILE A 1 126 ? -19.215 -1.445 31.793 1.00 94.75 126 ILE A C 1
ATOM 990 O O . ILE A 1 126 ? -19.773 -2.359 32.402 1.00 94.75 126 ILE A O 1
ATOM 994 N N . VAL A 1 127 ? -18.817 -0.337 32.425 1.00 93.25 127 VAL A N 1
ATOM 995 C CA . VAL A 1 127 ? -19.003 -0.127 33.872 1.00 93.25 127 VAL A CA 1
ATOM 996 C C . VAL A 1 127 ? -20.489 -0.115 34.240 1.00 93.25 127 VAL A C 1
ATOM 998 O O . VAL A 1 127 ? -20.877 -0.692 35.259 1.00 93.25 127 VAL A O 1
ATOM 1001 N N . GLY A 1 128 ? -21.337 0.509 33.418 1.00 93.44 128 GLY A N 1
ATOM 1002 C CA . GLY A 1 128 ? -22.790 0.504 33.580 1.00 93.44 128 GLY A CA 1
ATOM 1003 C C . GLY A 1 128 ? -23.387 -0.902 33.507 1.00 93.44 128 GLY A C 1
ATOM 1004 O O . GLY A 1 128 ? -24.257 -1.239 34.314 1.00 93.44 128 GLY A O 1
ATOM 1005 N N . PHE A 1 129 ? -22.883 -1.740 32.601 1.00 92.62 129 PHE A N 1
ATOM 1006 C CA . PHE A 1 129 ? -23.280 -3.138 32.465 1.00 92.62 129 PHE A CA 1
ATOM 1007 C C . PHE A 1 129 ? -22.876 -3.974 33.689 1.00 92.62 129 PHE A C 1
ATOM 1009 O O . PHE A 1 129 ? -23.734 -4.635 34.273 1.00 92.62 129 PHE A O 1
ATOM 1016 N N . ILE A 1 130 ? -21.625 -3.873 34.164 1.00 91.00 130 ILE A N 1
ATOM 1017 C CA . ILE A 1 130 ? -21.182 -4.577 35.385 1.00 91.00 130 ILE A CA 1
ATOM 1018 C C . ILE A 1 130 ? -21.988 -4.130 36.615 1.00 91.00 130 ILE A C 1
ATOM 1020 O O . ILE A 1 130 ? -22.384 -4.952 37.440 1.00 91.00 130 ILE A O 1
ATOM 1024 N N . LYS A 1 131 ? -22.315 -2.834 36.718 1.00 90.06 131 LYS A N 1
ATOM 1025 C CA . LYS A 1 131 ? -23.192 -2.291 37.773 1.00 90.06 131 LYS A CA 1
ATOM 1026 C C . LYS A 1 131 ? -24.681 -2.618 37.577 1.00 90.06 131 LYS A C 1
ATOM 1028 O O . LYS A 1 131 ? -25.500 -2.128 38.352 1.00 90.06 131 LYS A O 1
ATOM 1033 N N . ARG A 1 132 ? -25.046 -3.414 36.564 1.00 89.31 132 ARG A N 1
ATOM 1034 C CA . ARG A 1 132 ? -26.427 -3.811 36.225 1.00 89.31 132 ARG A CA 1
ATOM 1035 C C . ARG A 1 132 ? -27.367 -2.643 35.896 1.00 89.31 132 ARG A C 1
ATOM 1037 O O . ARG A 1 132 ? -28.581 -2.795 35.969 1.00 89.31 132 ARG A O 1
ATOM 1044 N N . LYS A 1 133 ? -26.816 -1.484 35.523 1.00 91.19 133 LYS A N 1
ATOM 1045 C CA . LYS A 1 133 ? -27.579 -0.315 35.047 1.00 91.19 133 LYS A CA 1
ATOM 1046 C C . LYS A 1 133 ? -27.868 -0.374 33.547 1.00 91.19 133 LYS A C 1
ATOM 1048 O O . LYS A 1 133 ? -28.796 0.273 33.081 1.00 91.19 133 LYS A O 1
ATOM 1053 N N . VAL A 1 134 ? -27.069 -1.136 32.803 1.00 93.44 134 VAL A N 1
ATOM 1054 C CA . VAL A 1 134 ? -27.192 -1.337 31.354 1.00 93.44 134 VAL A CA 1
ATOM 1055 C C . VAL A 1 134 ? -27.438 -2.822 31.104 1.00 93.44 134 VAL A C 1
ATOM 1057 O O . VAL A 1 134 ? -26.784 -3.667 31.713 1.00 93.44 134 VAL A O 1
ATOM 1060 N N . SER A 1 135 ? -28.397 -3.162 30.240 1.00 94.25 135 SER A N 1
ATOM 1061 C CA . SER A 1 135 ? -28.673 -4.559 29.882 1.00 94.25 135 SER A CA 1
ATOM 1062 C C . SER A 1 135 ? -27.645 -5.088 28.875 1.00 94.25 135 SER A C 1
ATOM 1064 O O . SER A 1 135 ? -26.976 -4.317 28.187 1.00 94.25 135 SER A O 1
ATOM 1066 N N . LYS A 1 136 ? -27.551 -6.416 28.731 1.00 93.75 136 LYS A N 1
ATOM 1067 C CA . LYS A 1 136 ? -26.674 -7.054 27.734 1.00 93.75 136 LYS A CA 1
ATOM 1068 C C . LYS A 1 136 ? -26.942 -6.545 26.309 1.00 93.75 136 LYS A C 1
ATOM 1070 O O . LYS A 1 136 ? -25.998 -6.294 25.569 1.00 93.75 136 LYS A O 1
ATOM 1075 N N . GLY A 1 137 ? -28.215 -6.380 25.940 1.00 95.88 137 GLY A N 1
ATOM 1076 C CA . GLY A 1 137 ? -28.603 -5.886 24.616 1.00 95.88 137 GLY A CA 1
ATOM 1077 C C . GLY A 1 137 ? -28.142 -4.450 24.376 1.00 95.88 137 GLY A C 1
ATOM 1078 O O . GLY A 1 137 ? -27.521 -4.172 23.355 1.00 95.88 137 GLY A O 1
ATOM 1079 N N . TYR A 1 138 ? -28.362 -3.561 25.351 1.00 96.56 138 TYR A N 1
ATOM 1080 C CA . TYR A 1 138 ? -27.922 -2.168 25.249 1.00 96.56 138 TYR A CA 1
ATOM 1081 C C . TYR A 1 138 ? -26.398 -2.026 25.220 1.00 96.56 138 TYR A C 1
ATOM 1083 O O . TYR A 1 138 ? -25.898 -1.174 24.493 1.00 96.56 138 TYR A O 1
ATOM 1091 N N . LEU A 1 139 ? -25.654 -2.870 25.947 1.00 95.75 139 LEU A N 1
ATOM 1092 C CA . LEU A 1 139 ? -24.192 -2.895 25.847 1.00 95.75 139 LEU A CA 1
ATOM 1093 C C . LEU A 1 139 ? -23.747 -3.237 24.419 1.00 95.75 139 LEU A C 1
ATOM 1095 O O . LEU A 1 139 ? -22.946 -2.507 23.847 1.00 95.75 139 LEU A O 1
ATOM 1099 N N . LEU A 1 140 ? -24.263 -4.330 23.848 1.00 95.88 140 LEU A N 1
ATOM 1100 C CA . LEU A 1 140 ? -23.849 -4.799 22.522 1.00 95.88 140 LEU A CA 1
ATOM 1101 C C . LEU A 1 140 ? -24.205 -3.800 21.417 1.00 95.88 140 LEU A C 1
ATOM 1103 O O . LEU A 1 140 ? -23.354 -3.489 20.590 1.00 95.88 140 LEU A O 1
ATOM 1107 N N . ILE A 1 141 ? -25.428 -3.261 21.433 1.00 97.50 141 ILE A N 1
ATOM 1108 C CA . ILE A 1 141 ? -25.852 -2.229 20.476 1.00 97.50 141 ILE A CA 1
ATOM 1109 C C . ILE A 1 141 ? -25.013 -0.960 20.655 1.00 97.50 141 ILE A C 1
ATOM 1111 O O . ILE A 1 141 ? -24.567 -0.382 19.671 1.00 97.50 141 ILE A O 1
ATOM 1115 N N . GLY A 1 142 ? -24.756 -0.543 21.898 1.00 97.25 142 GLY A N 1
ATOM 1116 C CA . GLY A 1 142 ? -23.946 0.638 22.185 1.00 97.25 142 GLY A CA 1
ATOM 1117 C C . GLY A 1 142 ? -22.511 0.506 21.674 1.00 97.25 142 GLY A C 1
ATOM 1118 O O . GLY A 1 142 ? -22.017 1.419 21.022 1.00 97.25 142 GLY A O 1
ATOM 1119 N N . LEU A 1 143 ? -21.861 -0.639 21.908 1.00 95.81 143 LEU A N 1
ATOM 1120 C CA . LEU A 1 143 ? -20.523 -0.908 21.373 1.00 95.81 143 LEU A CA 1
ATOM 1121 C C . LEU A 1 143 ? -20.525 -0.946 19.840 1.00 95.81 143 LEU A C 1
ATOM 1123 O O . LEU A 1 143 ? -19.665 -0.323 19.229 1.00 95.81 143 LEU A O 1
ATOM 1127 N N . LEU A 1 144 ? -21.517 -1.597 19.223 1.00 95.50 144 LEU A N 1
ATOM 1128 C CA . LEU A 1 144 ? -21.652 -1.641 17.765 1.00 95.50 144 LEU A CA 1
ATOM 1129 C C . LEU A 1 144 ? -21.794 -0.239 17.163 1.00 95.50 144 LEU A C 1
ATOM 1131 O O . LEU A 1 144 ? -21.113 0.073 16.193 1.00 95.50 144 LEU A O 1
ATOM 1135 N N . VAL A 1 145 ? -22.635 0.618 17.749 1.00 97.75 145 VAL A N 1
ATOM 1136 C CA . VAL A 1 145 ? -22.827 2.000 17.280 1.00 97.75 145 VAL A CA 1
ATOM 1137 C C . VAL A 1 145 ? -21.554 2.827 17.451 1.00 97.75 145 VAL A C 1
ATOM 1139 O O . VAL A 1 145 ? -21.189 3.552 16.531 1.00 97.75 145 VAL A O 1
ATOM 1142 N N . LEU A 1 146 ? -20.855 2.711 18.586 1.00 96.75 146 LEU A N 1
ATOM 1143 C CA . LEU A 1 146 ? -19.594 3.428 18.808 1.00 96.75 146 LEU A CA 1
ATOM 1144 C C . LEU A 1 146 ? -18.516 3.007 17.801 1.00 96.75 146 LEU A C 1
ATOM 1146 O O . LEU A 1 146 ? -17.847 3.869 17.238 1.00 96.75 146 LEU A O 1
ATOM 1150 N N . THR A 1 147 ? -18.371 1.705 17.544 1.00 92.88 147 THR A N 1
ATOM 1151 C CA . THR A 1 147 ? -17.412 1.190 16.556 1.00 92.88 147 THR A CA 1
ATOM 1152 C C . THR A 1 147 ? -17.797 1.590 15.134 1.00 92.88 147 THR A C 1
ATOM 1154 O O . THR A 1 147 ? -16.938 2.037 14.381 1.00 92.88 147 THR A O 1
ATOM 1157 N N . ALA A 1 148 ? -19.077 1.484 14.767 1.00 94.62 148 ALA A N 1
ATOM 1158 C CA . ALA A 1 148 ? -19.551 1.908 13.453 1.00 94.62 148 ALA A CA 1
ATOM 1159 C C . ALA A 1 148 ? -19.325 3.408 13.232 1.00 94.62 148 ALA A C 1
ATOM 1161 O O . ALA A 1 148 ? -18.869 3.802 12.165 1.00 94.62 148 ALA A O 1
ATOM 1162 N N . TYR A 1 149 ? -19.590 4.239 14.243 1.00 95.62 149 TYR A N 1
ATOM 1163 C CA . TYR A 1 149 ? -19.319 5.672 14.178 1.00 95.62 149 TYR A CA 1
ATOM 1164 C C . TYR A 1 149 ? -17.829 5.968 13.969 1.00 95.62 149 TYR A C 1
ATOM 1166 O O . TYR A 1 149 ? -17.499 6.793 13.120 1.00 95.62 149 TYR A O 1
ATOM 1174 N N . ASP A 1 150 ? -16.933 5.291 14.698 1.00 92.88 150 ASP A N 1
ATOM 1175 C CA . ASP A 1 150 ? -15.486 5.465 14.521 1.00 92.88 150 ASP A CA 1
ATOM 1176 C C . ASP A 1 150 ? -15.050 5.107 13.098 1.00 92.88 150 ASP A C 1
ATOM 1178 O O . ASP A 1 150 ? -14.423 5.924 12.428 1.00 92.88 150 ASP A O 1
ATOM 1182 N N . MET A 1 151 ? -15.450 3.930 12.606 1.00 90.12 151 MET A N 1
ATOM 1183 C CA . MET A 1 151 ? -15.080 3.473 11.265 1.00 90.12 151 MET A CA 1
ATOM 1184 C C . MET A 1 151 ? -15.642 4.388 10.175 1.00 90.12 151 MET A C 1
ATOM 1186 O O . MET A 1 151 ? -14.880 4.902 9.362 1.00 90.12 151 MET A O 1
ATOM 1190 N N . LEU A 1 152 ? -16.947 4.680 10.202 1.00 90.94 152 LEU A N 1
ATOM 1191 C CA . LEU A 1 152 ? -17.588 5.528 9.193 1.00 90.94 152 LEU A CA 1
ATOM 1192 C C . LEU A 1 152 ? -17.018 6.952 9.188 1.00 90.94 152 LEU A C 1
ATOM 1194 O O . LEU A 1 152 ? -16.798 7.517 8.120 1.00 90.94 152 LEU A O 1
ATOM 1198 N N . SER A 1 153 ? -16.739 7.527 10.364 1.00 88.94 153 SER A N 1
ATOM 1199 C CA . SER A 1 153 ? -16.132 8.860 10.470 1.00 88.94 153 SER A CA 1
ATOM 1200 C C . SER A 1 153 ? -14.704 8.907 9.927 1.00 88.94 153 SER A C 1
ATOM 1202 O O . SER A 1 153 ? -14.250 9.970 9.499 1.00 88.94 153 SER A O 1
ATOM 1204 N N . VAL A 1 154 ? -13.958 7.805 10.009 1.00 86.81 154 VAL A N 1
ATOM 1205 C CA . VAL A 1 154 ? -12.607 7.715 9.449 1.00 86.81 154 VAL A CA 1
ATOM 1206 C C . VAL A 1 154 ? -12.676 7.521 7.940 1.00 86.81 154 VAL A C 1
ATOM 1208 O O . VAL A 1 154 ? -11.984 8.242 7.219 1.00 86.81 154 VAL A O 1
ATOM 1211 N N . ASP A 1 155 ? -13.514 6.594 7.480 1.00 84.50 155 ASP A N 1
ATOM 1212 C CA . ASP A 1 155 ? -13.647 6.216 6.073 1.00 84.50 155 ASP A CA 1
ATOM 1213 C C . ASP A 1 155 ? -14.152 7.382 5.216 1.00 84.50 155 ASP A C 1
ATOM 1215 O O . ASP A 1 155 ? -13.649 7.602 4.112 1.00 84.50 155 ASP A O 1
ATOM 1219 N N . SER A 1 156 ? -15.053 8.213 5.750 1.00 83.50 156 SER A N 1
ATOM 1220 C CA . SER A 1 156 ? -15.558 9.401 5.051 1.00 83.50 156 SER A CA 1
ATOM 1221 C C . SER A 1 156 ? -14.471 10.432 4.716 1.00 83.50 156 SER A C 1
ATOM 1223 O O . SER A 1 156 ? -14.685 11.285 3.867 1.00 83.50 156 SER A O 1
ATOM 1225 N N . ARG A 1 157 ? -13.287 10.376 5.345 1.00 81.69 157 ARG A N 1
ATOM 1226 C CA . ARG A 1 157 ? -12.145 11.249 4.993 1.00 81.69 157 ARG A CA 1
ATOM 1227 C C . ARG A 1 157 ? -11.449 10.829 3.700 1.00 81.69 157 ARG A C 1
ATOM 1229 O O . ARG A 1 157 ? -10.708 11.619 3.121 1.00 81.69 157 ARG A O 1
ATOM 1236 N N . TYR A 1 158 ? -11.636 9.577 3.292 1.00 74.38 158 TYR A N 1
ATOM 1237 C CA . TYR A 1 158 ? -11.030 8.993 2.097 1.00 74.38 158 TYR A CA 1
ATOM 1238 C C . TYR A 1 158 ? -12.021 8.882 0.936 1.00 74.38 158 TYR A C 1
ATOM 1240 O O . TYR A 1 158 ? -11.597 8.790 -0.216 1.00 74.38 158 TYR A O 1
ATOM 1248 N N . VAL A 1 159 ? -13.322 8.927 1.232 1.00 70.69 159 VAL A N 1
ATOM 1249 C CA . VAL A 1 159 ? -14.388 9.059 0.239 1.00 70.69 159 VAL A CA 1
ATOM 1250 C C . VAL A 1 159 ? -14.610 10.544 -0.023 1.00 70.69 159 VAL A C 1
ATOM 1252 O O . VAL A 1 159 ? -15.329 11.229 0.692 1.00 70.69 159 VAL A O 1
ATOM 1255 N N . ASP A 1 160 ? -13.919 11.055 -1.033 1.00 62.66 160 ASP A N 1
ATOM 1256 C CA . ASP A 1 160 ? -14.047 12.443 -1.465 1.00 62.66 160 ASP A CA 1
ATOM 1257 C C . ASP A 1 160 ? -15.281 12.560 -2.376 1.00 62.66 160 ASP A C 1
ATOM 1259 O O . ASP A 1 160 ? -15.194 12.278 -3.572 1.00 62.66 160 ASP A O 1
ATOM 1263 N N . GLU A 1 161 ? -16.440 12.896 -1.795 1.00 62.97 161 GLU A N 1
ATOM 1264 C CA . GLU A 1 161 ? -17.719 13.045 -2.515 1.00 62.97 161 GLU A CA 1
ATOM 1265 C C . GLU A 1 161 ? -17.619 14.061 -3.667 1.00 62.97 161 GLU A C 1
ATOM 1267 O O . GLU A 1 161 ? -18.218 13.856 -4.718 1.00 62.97 161 GLU A O 1
ATOM 1272 N N . ASP A 1 162 ? -16.761 15.080 -3.546 1.00 58.00 162 ASP A N 1
ATOM 1273 C CA . ASP A 1 162 ? -16.512 16.072 -4.602 1.00 58.00 162 ASP A CA 1
ATOM 1274 C C . ASP A 1 162 ? -15.661 15.517 -5.762 1.00 58.00 162 ASP A C 1
ATOM 1276 O O . ASP A 1 162 ? -15.628 16.082 -6.860 1.00 58.00 162 ASP A O 1
ATOM 1280 N N . LYS A 1 163 ? -14.964 14.394 -5.542 1.00 54.84 163 LYS A N 1
ATOM 1281 C CA . LYS A 1 163 ? -14.286 13.606 -6.586 1.00 54.84 163 LYS A CA 1
ATOM 1282 C C . LYS A 1 163 ? -15.106 12.410 -7.054 1.00 54.84 163 LYS A C 1
ATOM 1284 O O . LYS A 1 163 ? -14.682 11.743 -8.003 1.00 54.84 163 LYS A O 1
ATOM 1289 N N . MET A 1 164 ? -16.254 12.131 -6.433 1.00 55.84 164 MET A N 1
ATOM 1290 C CA . MET A 1 164 ? -17.231 11.211 -6.999 1.00 55.84 164 MET A CA 1
ATOM 1291 C C . MET A 1 164 ? -17.809 11.916 -8.219 1.00 55.84 164 MET A C 1
ATOM 1293 O O . MET A 1 164 ? -18.629 12.825 -8.128 1.00 55.84 164 MET A O 1
ATOM 1297 N N . THR A 1 165 ? -17.266 11.572 -9.383 1.00 53.41 165 THR A N 1
ATOM 1298 C CA . THR A 1 165 ? -17.647 12.194 -10.644 1.00 53.41 165 THR A CA 1
ATOM 1299 C C . THR A 1 165 ? -19.156 12.087 -10.812 1.00 53.41 165 THR A C 1
ATOM 1301 O O . THR A 1 165 ? -19.701 10.987 -10.745 1.00 53.41 165 THR A O 1
ATOM 1304 N N . SER A 1 166 ? -19.820 13.214 -11.079 1.00 53.75 166 SER A N 1
ATOM 1305 C CA . SER A 1 166 ? -21.163 13.208 -11.664 1.00 53.75 166 SER A CA 1
ATOM 1306 C C . SER A 1 166 ? -21.179 12.250 -12.859 1.00 53.75 166 SER A C 1
ATOM 1308 O O . SER A 1 166 ? -20.198 12.265 -13.604 1.00 53.75 166 SER A O 1
ATOM 1310 N N . ASP A 1 167 ? -22.267 11.499 -13.045 1.00 54.84 167 ASP A N 1
ATOM 1311 C CA . ASP A 1 167 ? -22.561 10.424 -14.027 1.00 54.84 167 ASP A CA 1
ATOM 1312 C C . ASP A 1 167 ? -22.103 10.585 -15.509 1.00 54.84 167 ASP A C 1
ATOM 1314 O O . ASP A 1 167 ? -22.442 9.760 -16.349 1.00 54.84 167 ASP A O 1
ATOM 1318 N N . ASN A 1 168 ? -21.321 11.602 -15.884 1.00 51.06 168 ASN A N 1
ATOM 1319 C CA . ASN A 1 168 ? -21.037 12.003 -17.266 1.00 51.06 168 ASN A CA 1
ATOM 1320 C C . ASN A 1 168 ? -19.551 11.992 -17.682 1.00 51.06 168 ASN A C 1
ATOM 1322 O O . ASN A 1 168 ? -19.212 12.531 -18.735 1.00 51.06 168 ASN A O 1
ATOM 1326 N N . LEU A 1 169 ? -18.644 11.399 -16.902 1.00 54.66 169 LEU A N 1
ATOM 1327 C CA . LEU A 1 169 ? -17.338 10.982 -17.426 1.00 54.66 169 LEU A CA 1
ATOM 1328 C C . LEU A 1 169 ? -17.308 9.461 -17.416 1.00 54.66 169 LEU A C 1
ATOM 1330 O O . LEU A 1 169 ? -16.966 8.847 -16.410 1.00 54.66 169 LEU A O 1
ATOM 1334 N N . GLU A 1 170 ? -17.682 8.858 -18.544 1.00 70.44 170 GLU A N 1
ATOM 1335 C CA . GLU A 1 170 ? -17.469 7.430 -18.767 1.00 70.44 170 GLU A CA 1
ATOM 1336 C C . GLU A 1 170 ? -16.005 7.123 -18.432 1.00 70.44 170 GLU A C 1
ATOM 1338 O O . GLU A 1 170 ? -15.094 7.787 -18.939 1.00 70.44 170 GLU A O 1
ATOM 1343 N N . ALA A 1 171 ? -15.764 6.156 -17.544 1.00 70.38 171 ALA A N 1
ATOM 1344 C CA . ALA A 1 171 ? -14.422 5.807 -17.074 1.00 70.38 171 ALA A CA 1
ATOM 1345 C C . ALA A 1 171 ? -13.431 5.594 -18.238 1.00 70.38 171 ALA A C 1
ATOM 1347 O O . ALA A 1 171 ? -12.247 5.918 -18.135 1.00 70.38 171 ALA A O 1
ATOM 1348 N N . GLU A 1 172 ? -13.940 5.135 -19.381 1.00 77.69 172 GLU A N 1
ATOM 1349 C CA . GLU A 1 172 ? -13.213 5.020 -20.642 1.00 77.69 172 GLU A CA 1
ATOM 1350 C C . GLU A 1 172 ? -12.613 6.345 -21.120 1.00 77.69 172 GLU A C 1
ATOM 1352 O O . GLU A 1 172 ? -11.431 6.393 -21.447 1.00 77.69 172 GLU A O 1
ATOM 1357 N N . GLN A 1 173 ? -13.365 7.446 -21.095 1.00 80.62 173 GLN A N 1
ATOM 1358 C CA . GLN A 1 173 ? -12.868 8.757 -21.516 1.00 80.62 173 GLN A CA 1
ATOM 1359 C C . GLN A 1 173 ? -11.736 9.245 -20.604 1.00 80.62 173 GLN A C 1
ATOM 1361 O O . GLN A 1 173 ? -10.777 9.866 -21.069 1.00 80.62 173 GLN A O 1
ATOM 1366 N N . MET A 1 174 ? -11.801 8.945 -19.303 1.00 81.12 174 MET A N 1
ATOM 1367 C CA . MET A 1 174 ? -10.721 9.267 -18.364 1.00 81.12 174 MET A CA 1
ATOM 1368 C C . MET A 1 174 ? -9.459 8.445 -18.630 1.00 81.12 174 MET A C 1
ATOM 1370 O O . MET A 1 174 ? -8.347 8.961 -18.495 1.00 81.12 174 MET A O 1
ATOM 1374 N N . ILE A 1 175 ? -9.612 7.179 -19.013 1.00 85.88 175 ILE A N 1
ATOM 1375 C CA . ILE A 1 175 ? -8.494 6.316 -19.399 1.00 85.88 175 ILE A CA 1
ATOM 1376 C C . ILE A 1 175 ? -7.895 6.800 -20.726 1.00 85.88 175 ILE A C 1
ATOM 1378 O O . ILE A 1 175 ? -6.683 6.992 -20.812 1.00 85.88 175 ILE A O 1
ATOM 1382 N N . GLN A 1 176 ? -8.727 7.107 -21.723 1.00 86.75 176 GLN A N 1
ATOM 1383 C CA . GLN A 1 176 ? -8.305 7.622 -23.029 1.00 86.75 176 GLN A CA 1
ATOM 1384 C C . GLN A 1 176 ? -7.546 8.951 -22.921 1.00 86.75 176 GLN A C 1
ATOM 1386 O O . GLN A 1 176 ? -6.525 9.129 -23.579 1.00 86.75 176 GLN A O 1
ATOM 1391 N N . ARG A 1 177 ? -7.951 9.865 -22.029 1.00 86.56 177 ARG A N 1
ATOM 1392 C CA . ARG A 1 177 ? -7.202 11.115 -21.764 1.00 86.56 177 ARG A CA 1
ATOM 1393 C C . ARG A 1 177 ? -5.796 10.883 -21.219 1.00 86.56 177 ARG A C 1
ATOM 1395 O O . ARG A 1 177 ? -4.948 11.764 -21.320 1.00 86.56 177 ARG A O 1
ATOM 1402 N N . GLN A 1 178 ? -5.549 9.722 -20.622 1.00 88.62 178 GLN A N 1
ATOM 1403 C CA . GLN A 1 178 ? -4.234 9.351 -20.120 1.00 88.62 178 GLN A CA 1
ATOM 1404 C C . GLN A 1 178 ? -3.366 8.697 -21.190 1.00 88.62 178 GLN A C 1
ATOM 1406 O O . GLN A 1 178 ? -2.222 8.376 -20.878 1.00 88.62 178 GLN A O 1
ATOM 1411 N N . GLN A 1 179 ? -3.858 8.497 -22.416 1.00 91.06 179 GLN A N 1
ATOM 1412 C CA . GLN A 1 179 ? -3.082 7.961 -23.528 1.00 91.06 179 GLN A CA 1
ATOM 1413 C C . GLN A 1 179 ? -1.916 8.891 -23.882 1.00 91.06 179 GLN A C 1
ATOM 1415 O O . GLN A 1 179 ? -2.056 10.109 -23.970 1.00 91.06 179 GLN A O 1
ATOM 1420 N N . THR A 1 180 ? -0.741 8.312 -24.103 1.00 91.94 180 THR A N 1
ATOM 1421 C CA . THR A 1 180 ? 0.471 9.053 -24.458 1.00 91.94 180 THR A CA 1
ATOM 1422 C C . THR A 1 180 ? 0.876 8.858 -25.913 1.00 91.94 180 THR A C 1
ATOM 1424 O O . THR A 1 180 ? 0.291 8.064 -26.654 1.00 91.94 180 THR A O 1
ATOM 1427 N N . SER A 1 181 ? 1.894 9.598 -26.356 1.00 93.19 181 SER A N 1
ATOM 1428 C CA . SER A 1 181 ? 2.432 9.460 -27.708 1.00 93.19 181 SER A CA 1
ATOM 1429 C C . SER A 1 181 ? 3.110 8.100 -27.924 1.00 93.19 181 SER A C 1
ATOM 1431 O O . SER A 1 181 ? 2.982 7.535 -29.007 1.00 93.19 181 SER A O 1
ATOM 1433 N N . ALA A 1 182 ? 3.747 7.533 -26.890 1.00 94.44 182 ALA A N 1
ATOM 1434 C CA . ALA A 1 182 ? 4.242 6.157 -26.929 1.00 94.44 182 ALA A CA 1
ATOM 1435 C C . ALA A 1 182 ? 3.095 5.144 -27.066 1.00 94.44 182 ALA A C 1
ATOM 1437 O O . ALA A 1 182 ? 3.183 4.250 -27.902 1.00 94.44 182 ALA A O 1
ATOM 1438 N N . ASP A 1 183 ? 1.998 5.316 -26.321 1.00 94.50 183 ASP A N 1
ATOM 1439 C CA . ASP A 1 183 ? 0.850 4.398 -26.392 1.00 94.50 183 ASP A CA 1
ATOM 1440 C C . ASP A 1 183 ? 0.217 4.411 -27.793 1.00 94.50 183 ASP A C 1
ATOM 1442 O O . ASP A 1 183 ? -0.053 3.362 -28.370 1.00 94.50 183 ASP A O 1
ATOM 1446 N N . ASN A 1 184 ? 0.063 5.600 -28.386 1.00 94.31 184 ASN A N 1
ATOM 1447 C CA . ASN A 1 184 ? -0.392 5.760 -29.769 1.00 94.31 184 ASN A CA 1
ATOM 1448 C C . ASN A 1 184 ? 0.526 5.059 -30.780 1.00 94.31 184 ASN A C 1
ATOM 1450 O O . ASN A 1 184 ? 0.041 4.419 -31.714 1.00 94.31 184 ASN A O 1
ATOM 1454 N N . PHE A 1 185 ? 1.847 5.185 -30.617 1.00 96.00 185 PHE A N 1
ATOM 1455 C CA . PHE A 1 185 ? 2.807 4.479 -31.463 1.00 96.00 185 PHE A CA 1
ATOM 1456 C C . PHE A 1 185 ? 2.641 2.963 -31.325 1.00 96.00 185 PHE A C 1
ATOM 1458 O O . PHE A 1 185 ? 2.531 2.272 -32.333 1.00 96.00 185 PHE A O 1
ATOM 1465 N N . ILE A 1 186 ? 2.569 2.451 -30.096 1.00 96.38 186 ILE A N 1
ATOM 1466 C CA . ILE A 1 186 ? 2.395 1.024 -29.827 1.00 96.38 186 ILE A CA 1
ATOM 1467 C C . ILE A 1 186 ? 1.116 0.494 -30.467 1.00 96.38 186 ILE A C 1
ATOM 1469 O O . ILE A 1 186 ? 1.193 -0.470 -31.218 1.00 96.38 186 ILE A O 1
ATOM 1473 N N . MET A 1 187 ? -0.034 1.134 -30.237 1.00 94.12 187 MET A N 1
ATOM 1474 C CA . MET A 1 187 ? -1.326 0.671 -30.761 1.00 94.12 187 MET A CA 1
ATOM 1475 C C . MET A 1 187 ? -1.315 0.497 -32.282 1.00 94.12 187 MET A C 1
ATOM 1477 O O . MET A 1 187 ? -1.866 -0.470 -32.791 1.00 94.12 187 MET A O 1
ATOM 1481 N N . ARG A 1 188 ? -0.634 1.391 -33.008 1.00 93.25 188 ARG A N 1
ATOM 1482 C CA . ARG A 1 188 ? -0.517 1.322 -34.474 1.00 93.25 188 ARG A CA 1
ATOM 1483 C C . ARG A 1 188 ? 0.428 0.227 -34.976 1.00 93.25 188 ARG A C 1
ATOM 1485 O O . ARG A 1 188 ? 0.389 -0.082 -36.159 1.00 93.25 188 ARG A O 1
ATOM 1492 N N . ASN A 1 189 ? 1.311 -0.292 -34.122 1.00 94.19 189 ASN A N 1
ATOM 1493 C CA . ASN A 1 189 ? 2.396 -1.201 -34.514 1.00 94.19 189 ASN A CA 1
ATOM 1494 C C . ASN A 1 189 ? 2.310 -2.593 -33.868 1.00 94.19 189 ASN A C 1
ATOM 1496 O O . ASN A 1 189 ? 3.027 -3.500 -34.291 1.00 94.19 189 ASN A O 1
ATOM 1500 N N . ILE A 1 190 ? 1.504 -2.762 -32.816 1.00 92.25 190 ILE A N 1
ATOM 1501 C CA . ILE A 1 190 ? 1.395 -4.025 -32.076 1.00 92.25 190 ILE A CA 1
ATOM 1502 C C . ILE A 1 190 ? 0.220 -4.893 -32.521 1.00 92.25 190 ILE A C 1
ATOM 1504 O O . ILE A 1 190 ? 0.276 -6.107 -32.343 1.00 92.25 190 ILE A O 1
ATOM 1508 N N . ASP A 1 191 ? -0.821 -4.283 -33.080 1.00 86.06 191 ASP A N 1
ATOM 1509 C CA . ASP A 1 191 ? -1.966 -4.987 -33.648 1.00 86.06 191 ASP A CA 1
ATOM 1510 C C . ASP A 1 191 ? -1.611 -5.507 -35.048 1.00 86.06 191 ASP A C 1
ATOM 1512 O O . ASP A 1 191 ? -1.116 -4.751 -35.887 1.00 86.06 191 ASP A O 1
ATOM 1516 N N . SER A 1 192 ? -1.827 -6.801 -35.293 1.00 81.69 192 SER A N 1
ATOM 1517 C CA . SER A 1 192 ? -1.609 -7.416 -36.606 1.00 81.69 192 SER A CA 1
ATOM 1518 C C . SER A 1 192 ? -2.876 -7.495 -37.463 1.00 81.69 192 SER A C 1
ATOM 1520 O O . SER A 1 192 ? -2.826 -8.082 -38.538 1.00 81.69 192 SER A O 1
ATOM 1522 N N . GLY A 1 193 ? -4.010 -6.962 -36.999 1.00 80.56 193 GLY A N 1
ATOM 1523 C CA . GLY A 1 193 ? -5.329 -7.102 -37.628 1.00 80.56 193 GLY A CA 1
ATOM 1524 C C . GLY A 1 193 ? -6.063 -8.381 -37.211 1.00 80.56 193 GLY A C 1
ATOM 1525 O O . GLY A 1 193 ? -7.276 -8.359 -37.031 1.00 80.56 193 GLY A O 1
ATOM 1526 N N . ASP A 1 194 ? -5.320 -9.461 -36.956 1.00 79.19 194 ASP A N 1
ATOM 1527 C CA . ASP A 1 194 ? -5.827 -10.733 -36.409 1.00 79.19 194 ASP A CA 1
ATOM 1528 C C . ASP A 1 194 ? -5.726 -10.813 -34.867 1.00 79.19 194 ASP A C 1
ATOM 1530 O O . ASP A 1 194 ? -5.858 -11.882 -34.264 1.00 79.19 194 ASP A O 1
ATOM 1534 N N . GLY A 1 195 ? -5.458 -9.680 -34.211 1.00 84.62 195 GLY A N 1
ATOM 1535 C CA . GLY A 1 195 ? -5.297 -9.551 -32.765 1.00 84.62 195 GLY A CA 1
ATOM 1536 C C . GLY A 1 195 ? -3.900 -9.087 -32.356 1.00 84.62 195 GLY A C 1
ATOM 1537 O O . GLY A 1 195 ? -3.139 -8.530 -33.142 1.00 84.62 195 GLY A O 1
ATOM 1538 N N . TYR A 1 196 ? -3.551 -9.317 -31.087 1.00 89.19 196 TYR A N 1
ATOM 1539 C CA . TYR A 1 196 ? -2.293 -8.842 -30.507 1.00 89.19 196 TYR A CA 1
ATOM 1540 C C . TYR A 1 196 ? -1.260 -9.967 -30.355 1.00 89.19 196 TYR A C 1
ATOM 1542 O O . TYR A 1 196 ? -1.298 -10.684 -29.349 1.00 89.19 196 TYR A O 1
ATOM 1550 N N . PRO A 1 197 ? -0.323 -10.152 -31.299 1.00 91.19 197 PRO A N 1
ATOM 1551 C CA . PRO A 1 197 ? 0.677 -11.222 -31.240 1.00 91.19 197 PRO A CA 1
ATOM 1552 C C . PRO A 1 197 ? 1.749 -11.035 -30.158 1.00 91.19 197 PRO A C 1
ATOM 1554 O O . PRO A 1 197 ? 2.410 -12.009 -29.803 1.00 91.19 197 PRO A O 1
ATOM 1557 N N . TYR A 1 198 ? 1.905 -9.821 -29.622 1.00 95.94 198 TYR A N 1
ATOM 1558 C CA . TYR A 1 198 ? 2.966 -9.478 -28.673 1.00 95.94 198 TYR A CA 1
ATOM 1559 C C . TYR A 1 198 ? 2.453 -8.692 -27.465 1.00 95.94 198 TYR A C 1
ATOM 1561 O O . TYR A 1 198 ? 1.364 -8.115 -27.498 1.00 95.94 198 TYR A O 1
ATOM 1569 N N . ARG A 1 199 ? 3.268 -8.645 -26.407 1.00 96.38 199 ARG A N 1
ATOM 1570 C CA . ARG A 1 199 ? 3.032 -7.850 -25.196 1.00 96.38 199 ARG A CA 1
ATOM 1571 C C . ARG A 1 199 ? 4.015 -6.686 -25.069 1.00 96.38 199 ARG A C 1
ATOM 1573 O O . ARG A 1 199 ? 5.077 -6.659 -25.698 1.00 96.38 199 ARG A O 1
ATOM 1580 N N . VAL A 1 200 ? 3.654 -5.733 -24.213 1.00 96.69 200 VAL A N 1
ATOM 1581 C CA . VAL A 1 200 ? 4.432 -4.522 -23.914 1.00 96.69 200 VAL A CA 1
ATOM 1582 C C . VAL A 1 200 ? 4.816 -4.467 -22.444 1.00 96.69 200 VAL A C 1
ATOM 1584 O O . VAL A 1 200 ? 4.008 -4.791 -21.567 1.00 96.69 200 VAL A O 1
ATOM 1587 N N . PHE A 1 201 ? 6.017 -3.969 -22.162 1.00 95.38 201 PHE A N 1
ATOM 1588 C CA . PHE A 1 201 ? 6.477 -3.670 -20.812 1.00 95.38 201 PHE A CA 1
ATOM 1589 C C . PHE A 1 201 ? 6.478 -2.149 -20.535 1.00 95.38 201 PHE A C 1
ATOM 1591 O O . PHE A 1 201 ? 7.385 -1.435 -20.978 1.00 95.38 201 PHE A O 1
ATOM 1598 N N . PRO A 1 202 ? 5.460 -1.621 -19.819 1.00 93.56 202 PRO A N 1
ATOM 1599 C CA . PRO A 1 202 ? 5.250 -0.187 -19.654 1.00 93.56 202 PRO A CA 1
ATOM 1600 C C . PRO A 1 202 ? 6.020 0.411 -18.468 1.00 93.56 202 PRO A C 1
ATOM 1602 O O . PRO A 1 202 ? 5.448 0.846 -17.464 1.00 93.56 202 PRO A O 1
ATOM 1605 N N . LEU A 1 203 ? 7.347 0.441 -18.576 1.00 90.19 203 LEU A N 1
ATOM 1606 C CA . LEU A 1 203 ? 8.255 0.924 -17.524 1.00 90.19 203 LEU A CA 1
ATOM 1607 C C . LEU A 1 203 ? 8.043 2.400 -17.156 1.00 90.19 203 LEU A C 1
ATOM 1609 O O . LEU A 1 203 ? 8.322 2.815 -16.034 1.00 90.19 203 LEU A O 1
ATOM 1613 N N . ASN A 1 204 ? 7.495 3.201 -18.066 1.00 85.38 204 ASN A N 1
ATOM 1614 C CA . ASN A 1 204 ? 7.161 4.607 -17.843 1.00 85.38 204 ASN A CA 1
ATOM 1615 C C . ASN A 1 204 ? 6.010 4.853 -16.841 1.00 85.38 204 ASN A C 1
ATOM 1617 O O . ASN A 1 204 ? 5.733 6.020 -16.557 1.00 85.38 204 ASN A O 1
ATOM 1621 N N . ARG A 1 205 ? 5.329 3.813 -16.331 1.00 82.50 205 ARG A N 1
ATOM 1622 C CA . ARG A 1 205 ? 4.059 3.948 -15.589 1.00 82.50 205 ARG A CA 1
ATOM 1623 C C . ARG A 1 205 ? 3.907 3.080 -14.330 1.00 82.50 205 ARG A C 1
ATOM 1625 O O . ARG A 1 205 ? 2.776 2.864 -13.904 1.00 82.50 205 ARG A O 1
ATOM 1632 N N . ASN A 1 206 ? 5.000 2.628 -13.707 1.00 86.94 206 ASN A N 1
ATOM 1633 C CA . ASN A 1 206 ? 4.974 1.631 -12.619 1.00 86.94 206 ASN A CA 1
ATOM 1634 C C . ASN A 1 206 ? 4.244 0.349 -13.080 1.00 86.94 206 ASN A C 1
ATOM 1636 O O . ASN A 1 206 ? 3.085 0.121 -12.723 1.00 86.94 206 ASN A O 1
ATOM 1640 N N . PRO A 1 207 ? 4.904 -0.462 -13.924 1.00 87.88 207 PRO A N 1
ATOM 1641 C CA . PRO A 1 207 ? 4.250 -1.458 -14.768 1.00 87.88 207 PRO A CA 1
ATOM 1642 C C . PRO A 1 207 ? 3.416 -2.479 -13.995 1.00 87.88 207 PRO A C 1
ATOM 1644 O O . PRO A 1 207 ? 2.416 -2.940 -14.521 1.00 87.88 207 PRO A O 1
ATOM 1647 N N . PHE A 1 208 ? 3.763 -2.801 -12.749 1.00 90.38 208 PHE A N 1
ATOM 1648 C CA . PHE A 1 208 ? 3.065 -3.817 -11.950 1.00 90.38 208 PHE A CA 1
ATOM 1649 C C . PHE A 1 208 ? 2.059 -3.245 -10.946 1.00 90.38 208 PHE A C 1
ATOM 1651 O O . PHE A 1 208 ? 1.523 -3.992 -10.130 1.00 90.38 208 PHE A O 1
ATOM 1658 N N . ASN A 1 209 ? 1.811 -1.934 -10.969 1.00 88.12 209 ASN A N 1
ATOM 1659 C CA . ASN A 1 209 ? 0.819 -1.277 -10.113 1.00 88.12 209 ASN A CA 1
ATOM 1660 C C . ASN A 1 209 ? -0.091 -0.327 -10.903 1.00 88.12 209 ASN A C 1
ATOM 1662 O O . ASN A 1 209 ? -0.709 0.566 -10.331 1.00 88.12 209 ASN A O 1
ATOM 1666 N N . ASN A 1 210 ? -0.161 -0.500 -12.224 1.00 87.94 210 ASN A N 1
ATOM 1667 C CA . ASN A 1 210 ? -0.955 0.342 -13.102 1.00 87.94 210 ASN A CA 1
ATOM 1668 C C . ASN A 1 210 ? -1.673 -0.509 -14.153 1.00 87.94 210 ASN A C 1
ATOM 1670 O O . ASN A 1 210 ? -1.028 -1.206 -14.931 1.00 87.94 210 ASN A O 1
ATOM 1674 N N . ALA A 1 211 ? -3.005 -0.445 -14.176 1.00 89.62 211 ALA A N 1
ATOM 1675 C CA . ALA A 1 211 ? -3.835 -1.178 -15.132 1.00 89.62 211 ALA A CA 1
ATOM 1676 C C . ALA A 1 211 ? -4.091 -0.414 -16.445 1.00 89.62 211 ALA A C 1
ATOM 1678 O O . ALA A 1 211 ? -4.562 -1.006 -17.410 1.00 89.62 211 ALA A O 1
ATOM 1679 N N . ILE A 1 212 ? -3.766 0.881 -16.510 1.00 91.69 212 ILE A N 1
ATOM 1680 C CA . ILE A 1 212 ? -4.105 1.754 -17.645 1.00 91.69 212 ILE A CA 1
ATOM 1681 C C . ILE A 1 212 ? -3.505 1.282 -18.976 1.00 91.69 212 ILE A C 1
ATOM 1683 O O . ILE A 1 212 ? -4.246 1.259 -19.954 1.00 91.69 212 ILE A O 1
ATOM 1687 N N . PRO A 1 213 ? -2.219 0.878 -19.070 1.00 92.88 213 PRO A N 1
ATOM 1688 C CA . PRO A 1 213 ? -1.659 0.403 -20.339 1.00 92.88 213 PRO A CA 1
ATOM 1689 C C . PRO A 1 213 ? -2.447 -0.758 -20.953 1.00 92.88 213 PRO A C 1
ATOM 1691 O O . PRO A 1 213 ? -2.622 -0.800 -22.168 1.00 92.88 213 PRO A O 1
ATOM 1694 N N . SER A 1 214 ? -2.980 -1.650 -20.111 1.00 92.62 214 SER A N 1
ATOM 1695 C CA . SER A 1 214 ? -3.747 -2.824 -20.538 1.00 92.62 214 SER A CA 1
ATOM 1696 C C . SER A 1 214 ? -5.082 -2.485 -21.204 1.00 92.62 214 SER A C 1
ATOM 1698 O O . SER A 1 214 ? -5.645 -3.347 -21.870 1.00 92.62 214 SER A O 1
ATOM 1700 N N . TYR A 1 215 ? -5.578 -1.248 -21.069 1.00 92.19 215 TYR A N 1
ATOM 1701 C CA . TYR A 1 215 ? -6.725 -0.766 -21.846 1.00 92.19 215 TYR A CA 1
ATOM 1702 C C . TYR A 1 215 ? -6.376 -0.582 -23.333 1.00 92.19 215 TYR A C 1
ATOM 1704 O O . TYR A 1 215 ? -7.230 -0.768 -24.191 1.00 92.19 215 TYR A O 1
ATOM 1712 N N . PHE A 1 216 ? -5.126 -0.231 -23.651 1.00 92.75 216 PHE A N 1
ATOM 1713 C CA . PHE A 1 216 ? -4.702 0.100 -25.015 1.00 92.75 216 PHE A CA 1
ATOM 1714 C C . PHE A 1 216 ? -4.052 -1.073 -25.757 1.00 92.75 216 PHE A C 1
ATOM 1716 O O . PHE A 1 216 ? -4.157 -1.161 -26.978 1.00 92.75 216 PHE A O 1
ATOM 1723 N N . TYR A 1 217 ? -3.326 -1.937 -25.046 1.00 94.12 217 TYR A N 1
ATOM 1724 C CA . TYR A 1 217 ? -2.583 -3.058 -25.626 1.00 94.12 217 TYR A CA 1
ATOM 1725 C C . TYR A 1 217 ? -2.224 -4.097 -24.552 1.00 94.12 217 TYR A C 1
ATOM 1727 O O . TYR A 1 217 ? -2.128 -3.753 -23.371 1.00 94.12 217 TYR A O 1
ATOM 1735 N N . PRO A 1 218 ? -1.949 -5.366 -24.913 1.00 94.88 218 PRO A N 1
ATOM 1736 C CA . PRO A 1 218 ? -1.532 -6.362 -23.935 1.00 94.88 218 PRO A CA 1
ATOM 1737 C C . PRO A 1 218 ? -0.217 -5.986 -23.265 1.00 94.88 218 PRO A C 1
ATOM 1739 O O . PRO A 1 218 ? 0.778 -5.670 -23.922 1.00 94.88 218 PRO A O 1
ATOM 1742 N N . SER A 1 219 ? -0.194 -6.081 -21.941 1.00 94.44 219 SER A N 1
ATOM 1743 C CA . SER A 1 219 ? 0.987 -5.795 -21.142 1.00 94.44 219 SER A CA 1
ATOM 1744 C C . SER A 1 219 ? 1.432 -7.018 -20.347 1.00 94.44 219 SER A C 1
ATOM 1746 O O . SER A 1 219 ? 0.600 -7.816 -19.926 1.00 94.44 219 SER A O 1
ATOM 1748 N N . ILE A 1 220 ? 2.745 -7.155 -20.125 1.00 94.06 220 ILE A N 1
ATOM 1749 C CA . ILE A 1 220 ? 3.272 -8.044 -19.072 1.00 94.06 220 ILE A CA 1
ATOM 1750 C C . ILE A 1 220 ? 3.089 -7.423 -17.674 1.00 94.06 220 ILE A C 1
ATOM 1752 O O . ILE A 1 220 ? 3.263 -8.078 -16.654 1.00 94.06 220 ILE A O 1
ATOM 1756 N N . GLY A 1 221 ? 2.756 -6.136 -17.606 1.00 90.56 221 GLY A N 1
ATOM 1757 C CA . GLY A 1 221 ? 2.368 -5.453 -16.382 1.00 90.56 221 GLY A CA 1
ATOM 1758 C C . GLY A 1 221 ? 0.870 -5.565 -16.089 1.00 90.56 221 GLY A C 1
ATOM 1759 O O . GLY A 1 221 ? 0.154 -6.401 -16.632 1.00 90.56 221 GLY A O 1
ATOM 1760 N N . GLY A 1 222 ? 0.397 -4.677 -15.226 1.00 89.19 222 GLY A N 1
ATOM 1761 C CA . GLY A 1 222 ? -0.985 -4.580 -14.784 1.00 89.19 222 GLY A CA 1
ATOM 1762 C C . GLY A 1 222 ? -1.089 -4.494 -13.266 1.00 89.19 222 GLY A C 1
ATOM 1763 O O . GLY A 1 222 ? -0.205 -4.938 -12.529 1.00 89.19 222 GLY A O 1
ATOM 1764 N N . TYR A 1 223 ? -2.201 -3.934 -12.794 1.00 86.06 223 TYR A N 1
ATOM 1765 C CA . TYR A 1 223 ? -2.606 -4.047 -11.398 1.00 86.06 223 TYR A CA 1
ATOM 1766 C C . TYR A 1 223 ? -3.663 -5.145 -11.261 1.00 86.06 223 TYR A C 1
ATOM 1768 O O . TYR A 1 223 ? -4.678 -5.127 -11.952 1.00 86.06 223 TYR A O 1
ATOM 1776 N N . SER A 1 224 ? -3.418 -6.082 -10.350 1.00 83.50 224 SER A N 1
ATOM 1777 C CA . SER A 1 224 ? -4.390 -7.065 -9.876 1.00 83.50 224 SER A CA 1
ATOM 1778 C C . SER A 1 224 ? -4.238 -7.177 -8.364 1.00 83.50 224 SER A C 1
ATOM 1780 O O . SER A 1 224 ? -3.111 -7.268 -7.873 1.00 83.50 224 SER A O 1
ATOM 1782 N N . GLY A 1 225 ? -5.360 -7.188 -7.637 1.00 76.12 225 GLY A N 1
ATOM 1783 C CA . GLY A 1 225 ? -5.368 -7.391 -6.185 1.00 76.12 225 GLY A CA 1
ATOM 1784 C C . GLY A 1 225 ? -4.928 -8.799 -5.764 1.00 76.12 225 GLY A C 1
ATOM 1785 O O . GLY A 1 225 ? -4.538 -8.998 -4.619 1.00 76.12 225 GLY A O 1
ATOM 1786 N N . ALA A 1 226 ? -4.940 -9.760 -6.694 1.00 83.12 226 ALA A N 1
ATOM 1787 C CA . ALA A 1 226 ? -4.518 -11.140 -6.479 1.00 83.12 226 ALA A CA 1
ATOM 1788 C C . ALA A 1 226 ? -3.575 -11.583 -7.611 1.00 83.12 226 ALA A C 1
ATOM 1790 O O . ALA A 1 226 ? -3.996 -12.186 -8.599 1.00 83.12 226 ALA A O 1
ATOM 1791 N N . LYS A 1 227 ? -2.287 -11.239 -7.500 1.00 84.06 227 LYS A N 1
ATOM 1792 C CA . LYS A 1 227 ? -1.250 -11.756 -8.407 1.00 84.06 227 LYS A CA 1
ATOM 1793 C C . LYS A 1 227 ? -0.883 -13.187 -8.021 1.00 84.06 227 LYS A C 1
ATOM 1795 O O . LYS A 1 227 ? -0.830 -13.516 -6.839 1.00 84.06 227 LYS A O 1
ATOM 1800 N N . LEU A 1 228 ? -0.596 -14.019 -9.020 1.00 88.44 228 LEU A N 1
ATOM 1801 C CA . LEU A 1 228 ? -0.059 -15.360 -8.792 1.00 88.44 228 LEU A CA 1
ATOM 1802 C C . LEU A 1 228 ? 1.315 -15.258 -8.120 1.00 88.44 228 LEU A C 1
ATOM 1804 O O . LEU A 1 228 ? 2.143 -14.463 -8.565 1.00 88.44 228 LEU A O 1
ATOM 1808 N N . ALA A 1 229 ? 1.561 -16.085 -7.101 1.00 87.12 229 ALA A N 1
ATOM 1809 C CA . ALA A 1 229 ? 2.824 -16.092 -6.359 1.00 87.12 229 ALA A CA 1
ATOM 1810 C C . ALA A 1 229 ? 4.033 -16.272 -7.293 1.00 87.12 229 ALA A C 1
ATOM 1812 O O . ALA A 1 229 ? 4.917 -15.429 -7.300 1.00 87.12 229 ALA A O 1
ATOM 1813 N N . HIS A 1 230 ? 3.990 -17.251 -8.202 1.00 86.94 230 HIS A N 1
ATOM 1814 C CA . HIS A 1 230 ? 5.061 -17.469 -9.184 1.00 86.94 230 HIS A CA 1
ATOM 1815 C C . HIS A 1 230 ? 5.318 -16.269 -10.106 1.00 86.94 230 HIS A C 1
ATOM 1817 O O . HIS A 1 230 ? 6.448 -16.028 -10.521 1.00 86.94 230 HIS A O 1
ATOM 1823 N N . TYR A 1 231 ? 4.281 -15.490 -10.434 1.00 89.94 231 TYR A N 1
ATOM 1824 C CA . TYR A 1 231 ? 4.469 -14.275 -11.227 1.00 89.94 231 TYR A CA 1
ATOM 1825 C C . TYR A 1 231 ? 5.098 -13.156 -10.394 1.00 89.94 231 TYR A C 1
ATOM 1827 O O . TYR A 1 231 ? 5.904 -12.385 -10.906 1.00 89.94 231 TYR A O 1
ATOM 1835 N N . GLN A 1 232 ? 4.749 -13.078 -9.107 1.00 89.50 232 GLN A N 1
ATOM 1836 C CA . GLN A 1 232 ? 5.386 -12.164 -8.165 1.00 89.50 232 GLN A CA 1
ATOM 1837 C C . GLN A 1 232 ? 6.871 -12.518 -7.977 1.00 89.50 232 GLN A C 1
ATOM 1839 O O . GLN A 1 232 ? 7.701 -11.620 -8.065 1.00 89.50 232 GLN A O 1
ATOM 1844 N N . ASP A 1 233 ? 7.214 -13.803 -7.863 1.00 88.44 233 ASP A N 1
ATOM 1845 C CA . ASP A 1 233 ? 8.605 -14.268 -7.785 1.00 88.44 233 ASP A CA 1
ATOM 1846 C C . ASP A 1 233 ? 9.392 -13.920 -9.057 1.00 88.44 233 ASP A C 1
ATOM 1848 O O . ASP A 1 233 ? 10.522 -13.438 -8.986 1.00 88.44 233 ASP A O 1
ATOM 1852 N N . LEU A 1 234 ? 8.781 -14.089 -10.238 1.00 90.69 234 LEU A N 1
ATOM 1853 C CA . LEU A 1 234 ? 9.373 -13.659 -11.506 1.00 90.69 234 LEU A CA 1
ATOM 1854 C C . LEU A 1 234 ? 9.653 -12.147 -11.508 1.00 90.69 234 LEU A C 1
ATOM 1856 O O . LEU A 1 234 ? 10.723 -11.714 -11.940 1.00 90.69 234 LEU A O 1
ATOM 1860 N N . ILE A 1 235 ? 8.714 -11.335 -11.016 1.00 89.69 235 ILE A N 1
ATOM 1861 C CA . ILE A 1 235 ? 8.886 -9.879 -10.939 1.00 89.69 235 ILE A CA 1
ATOM 1862 C C . ILE A 1 235 ? 10.028 -9.510 -9.991 1.00 89.69 235 ILE A C 1
ATOM 1864 O O . ILE A 1 235 ? 10.871 -8.684 -10.347 1.00 89.69 235 ILE A O 1
ATOM 1868 N N . ASP A 1 236 ? 10.054 -10.119 -8.808 1.00 88.25 236 ASP A N 1
ATOM 1869 C CA . ASP A 1 236 ? 10.956 -9.743 -7.721 1.00 88.25 236 ASP A CA 1
ATOM 1870 C C . ASP A 1 236 ? 12.381 -10.276 -7.919 1.00 88.25 236 ASP A C 1
ATOM 1872 O O . ASP A 1 236 ? 13.340 -9.661 -7.445 1.00 88.25 236 ASP A O 1
ATOM 1876 N N . HIS A 1 237 ? 12.538 -11.398 -8.628 1.00 88.69 237 HIS A N 1
ATOM 1877 C CA . HIS A 1 237 ? 13.817 -12.107 -8.715 1.00 88.69 237 HIS A CA 1
ATOM 1878 C C . HIS A 1 237 ? 14.379 -12.272 -10.124 1.00 88.69 237 HIS A C 1
ATOM 1880 O O . HIS A 1 237 ? 15.581 -12.509 -10.249 1.00 88.69 237 HIS A O 1
ATOM 1886 N N . LEU A 1 238 ? 13.551 -12.177 -11.169 1.00 90.75 238 LEU A N 1
ATOM 1887 C CA . LEU A 1 238 ? 13.965 -12.541 -12.524 1.00 90.75 238 LEU A CA 1
ATOM 1888 C C . LEU A 1 238 ? 13.918 -11.397 -13.530 1.00 90.75 238 LEU A C 1
ATOM 1890 O O . LEU A 1 238 ? 14.700 -11.442 -14.467 1.00 90.75 238 LEU A O 1
ATOM 1894 N N . LEU A 1 239 ? 13.056 -10.386 -13.380 1.00 88.81 239 LEU A N 1
ATOM 1895 C CA . LEU A 1 239 ? 12.926 -9.325 -14.393 1.00 88.81 239 LEU A CA 1
ATOM 1896 C C . LEU A 1 239 ? 14.076 -8.318 -14.411 1.00 88.81 239 LEU A C 1
ATOM 1898 O O . LEU A 1 239 ? 14.456 -7.834 -15.479 1.00 88.81 239 LEU A O 1
ATOM 1902 N N . MET A 1 240 ? 14.582 -7.952 -13.235 1.00 81.44 240 MET A N 1
ATOM 1903 C CA . MET A 1 240 ? 15.627 -6.941 -13.088 1.00 81.44 240 MET A CA 1
ATOM 1904 C C . MET A 1 240 ? 16.985 -7.617 -12.961 1.00 81.44 240 MET A C 1
ATOM 1906 O O . MET A 1 240 ? 17.132 -8.584 -12.217 1.00 81.44 240 MET A O 1
ATOM 1910 N N . ASP A 1 241 ? 17.978 -7.065 -13.649 1.00 72.12 241 ASP A N 1
ATOM 1911 C CA . ASP A 1 241 ? 19.361 -7.505 -13.534 1.00 72.12 241 ASP A CA 1
ATOM 1912 C C . ASP A 1 241 ? 20.268 -6.352 -13.111 1.00 72.12 241 ASP A C 1
ATOM 1914 O O . ASP A 1 241 ? 20.167 -5.234 -13.617 1.00 72.12 241 ASP A O 1
ATOM 1918 N N . ASN A 1 242 ? 21.194 -6.633 -12.198 1.00 65.25 242 ASN A N 1
ATOM 1919 C CA . ASN A 1 242 ? 22.080 -5.610 -11.647 1.00 65.25 242 ASN A CA 1
ATOM 1920 C C . ASN A 1 242 ? 23.199 -5.194 -12.620 1.00 65.25 242 ASN A C 1
ATOM 1922 O O . ASN A 1 242 ? 23.811 -4.150 -12.401 1.00 65.25 242 ASN A O 1
ATOM 1926 N N . GLN A 1 243 ? 23.493 -5.986 -13.661 1.00 61.91 243 GLN A N 1
ATOM 1927 C CA . GLN A 1 243 ? 24.588 -5.717 -14.605 1.00 61.91 243 GLN A CA 1
ATOM 1928 C C . GLN A 1 243 ? 24.097 -5.194 -15.960 1.00 61.91 243 GLN A C 1
ATOM 1930 O O . GLN A 1 243 ? 24.665 -4.252 -16.507 1.00 61.91 243 GLN A O 1
ATOM 1935 N N . THR A 1 244 ? 23.028 -5.783 -16.485 1.00 61.31 244 THR A N 1
ATOM 1936 C CA . THR A 1 244 ? 22.442 -5.523 -17.808 1.00 61.31 244 THR A CA 1
ATOM 1937 C C . THR A 1 244 ? 21.141 -4.725 -17.734 1.00 61.31 244 THR A C 1
ATOM 1939 O O . THR A 1 244 ? 20.609 -4.319 -18.758 1.00 61.31 244 THR A O 1
ATOM 1942 N N . GLY A 1 245 ? 20.623 -4.446 -16.534 1.00 76.56 245 GLY A N 1
ATOM 1943 C CA . GLY A 1 245 ? 19.369 -3.725 -16.316 1.00 76.56 245 GLY A CA 1
ATOM 1944 C C . GLY A 1 245 ? 18.143 -4.639 -16.346 1.00 76.56 245 GLY A C 1
ATOM 1945 O O . GLY A 1 245 ? 17.379 -4.650 -15.381 1.00 76.56 245 GLY A O 1
ATOM 1946 N N . PHE A 1 246 ? 17.963 -5.436 -17.403 1.00 85.12 246 PHE A N 1
ATOM 1947 C CA . PHE A 1 246 ? 16.863 -6.402 -17.512 1.00 85.12 246 PHE A CA 1
ATOM 1948 C C . PHE A 1 246 ? 17.350 -7.793 -17.897 1.00 85.12 246 PHE A C 1
ATOM 1950 O O . PHE A 1 246 ? 18.284 -7.949 -18.676 1.00 85.12 246 PHE A O 1
ATOM 1957 N N . ASN A 1 247 ? 16.639 -8.812 -17.426 1.00 90.19 247 ASN A N 1
ATOM 1958 C CA . ASN A 1 247 ? 16.839 -10.174 -17.896 1.00 90.19 247 ASN A CA 1
ATOM 1959 C C . ASN A 1 247 ? 16.162 -10.370 -19.261 1.00 90.19 247 ASN A C 1
ATOM 1961 O O . ASN A 1 247 ? 14.945 -10.549 -19.348 1.00 90.19 247 ASN A O 1
ATOM 1965 N N . HIS A 1 248 ? 16.964 -10.304 -20.322 1.00 89.62 248 HIS A N 1
ATOM 1966 C CA . HIS A 1 248 ? 16.508 -10.408 -21.708 1.00 89.62 248 HIS A CA 1
ATOM 1967 C C . HIS A 1 248 ? 15.760 -11.714 -21.974 1.00 89.62 248 HIS A C 1
ATOM 1969 O O . HIS A 1 248 ? 14.605 -11.661 -22.376 1.00 89.62 248 HIS A O 1
ATOM 1975 N N . ALA A 1 249 ? 16.344 -12.854 -21.596 1.00 92.06 249 ALA A N 1
ATOM 1976 C CA . ALA A 1 249 ? 15.725 -14.170 -21.728 1.00 92.06 249 ALA A CA 1
ATOM 1977 C C . ALA A 1 249 ? 14.304 -14.212 -21.138 1.00 92.06 249 ALA A C 1
ATOM 1979 O O . ALA A 1 249 ? 13.356 -14.684 -21.766 1.00 92.06 249 ALA A O 1
ATOM 1980 N N . VAL A 1 250 ? 14.120 -13.654 -19.939 1.00 93.94 250 VAL A N 1
ATOM 1981 C CA . VAL A 1 250 ? 12.797 -13.605 -19.303 1.00 93.94 250 VAL A CA 1
ATOM 1982 C C . VAL A 1 250 ? 11.832 -12.713 -20.089 1.00 93.94 250 VAL A C 1
ATOM 1984 O O . VAL A 1 250 ? 10.672 -13.078 -20.279 1.00 93.94 250 VAL A O 1
ATOM 1987 N N . LEU A 1 251 ? 12.281 -11.557 -20.581 1.00 93.81 251 LEU A N 1
ATOM 1988 C CA . LEU A 1 251 ? 11.446 -10.678 -21.405 1.00 93.81 251 LEU A CA 1
ATOM 1989 C C . LEU A 1 251 ? 11.067 -11.325 -22.746 1.00 93.81 251 LEU A C 1
ATOM 1991 O O . LEU A 1 251 ? 9.913 -11.184 -23.174 1.00 93.81 251 LEU A O 1
ATOM 1995 N N . ASP A 1 252 ? 11.988 -12.070 -23.353 1.00 94.62 252 ASP A N 1
ATOM 1996 C CA . ASP A 1 252 ? 11.797 -12.793 -24.609 1.00 94.62 252 ASP A CA 1
ATOM 1997 C C . ASP A 1 252 ? 10.715 -13.860 -24.448 1.00 94.62 252 ASP A C 1
ATOM 1999 O O . ASP A 1 252 ? 9.724 -13.841 -25.183 1.00 94.62 252 ASP A O 1
ATOM 2003 N N . MET A 1 253 ? 10.831 -14.724 -23.429 1.00 94.94 253 MET A N 1
ATOM 2004 C CA . MET A 1 253 ? 9.850 -15.787 -23.161 1.00 94.94 253 MET A CA 1
ATOM 2005 C C . MET A 1 253 ? 8.485 -15.258 -22.703 1.00 94.94 253 MET A C 1
ATOM 2007 O O . MET A 1 253 ? 7.459 -15.895 -22.937 1.00 94.94 253 MET A O 1
ATOM 2011 N N . LEU A 1 254 ? 8.437 -14.064 -22.101 1.00 95.81 254 LEU A N 1
ATOM 2012 C CA . LEU A 1 254 ? 7.181 -13.374 -21.789 1.00 95.81 254 LEU A CA 1
ATOM 2013 C C . LEU A 1 254 ? 6.505 -12.756 -23.025 1.00 95.81 254 LEU A C 1
ATOM 2015 O O . LEU A 1 254 ? 5.427 -12.159 -22.894 1.00 95.81 254 LEU A O 1
ATOM 2019 N N . ASN A 1 255 ? 7.081 -12.941 -24.220 1.00 96.69 255 ASN A N 1
ATOM 2020 C CA . ASN A 1 255 ? 6.576 -12.423 -25.489 1.00 96.69 255 ASN A CA 1
ATOM 2021 C C . ASN A 1 255 ? 6.551 -10.876 -25.503 1.00 96.69 255 ASN A C 1
ATOM 2023 O O . ASN A 1 255 ? 5.636 -10.235 -26.029 1.00 96.69 255 ASN A O 1
ATOM 2027 N N . THR A 1 256 ? 7.576 -10.260 -24.903 1.00 96.31 256 THR A N 1
ATOM 2028 C CA . THR A 1 256 ? 7.701 -8.802 -24.767 1.00 96.31 256 THR A CA 1
ATOM 2029 C C . THR A 1 256 ? 8.390 -8.195 -25.984 1.00 96.31 256 THR A C 1
ATOM 2031 O O . THR A 1 256 ? 9.611 -8.239 -26.099 1.00 96.31 256 THR A O 1
ATOM 2034 N N . LYS A 1 257 ? 7.618 -7.577 -26.883 1.00 96.12 257 LYS A N 1
ATOM 2035 C CA . LYS A 1 257 ? 8.163 -6.957 -28.104 1.00 96.12 257 LYS A CA 1
ATOM 2036 C C . LYS A 1 257 ? 8.541 -5.498 -27.928 1.00 96.12 257 LYS A C 1
ATOM 2038 O O . LYS A 1 257 ? 9.445 -5.022 -28.606 1.00 96.12 257 LYS A O 1
ATOM 2043 N N . TYR A 1 258 ? 7.842 -4.773 -27.059 1.00 96.19 258 TYR A N 1
ATOM 2044 C CA . TYR A 1 258 ? 8.084 -3.347 -26.866 1.00 96.19 258 TYR A CA 1
ATOM 2045 C C . TYR A 1 258 ? 8.269 -2.987 -25.398 1.00 96.19 258 TYR A C 1
ATOM 2047 O O . TYR A 1 258 ? 7.524 -3.447 -24.534 1.00 96.19 258 TYR A O 1
ATOM 2055 N N . LEU A 1 259 ? 9.233 -2.111 -25.131 1.00 94.38 259 LEU A N 1
ATOM 2056 C CA . LEU A 1 259 ? 9.470 -1.506 -23.825 1.00 94.38 259 LEU A CA 1
ATOM 2057 C C . LEU A 1 259 ? 9.225 -0.002 -23.945 1.00 94.38 259 LEU A C 1
ATOM 2059 O O . LEU A 1 259 ? 9.828 0.653 -24.800 1.00 94.38 259 LEU A O 1
ATOM 2063 N N . THR A 1 260 ? 8.369 0.557 -23.087 1.00 93.69 260 THR A N 1
ATOM 2064 C CA . THR A 1 260 ? 8.149 2.011 -23.028 1.00 93.69 260 THR A CA 1
ATOM 2065 C C . THR A 1 260 ? 8.856 2.592 -21.812 1.00 93.69 260 THR A C 1
ATOM 2067 O O . THR A 1 260 ? 8.495 2.316 -20.670 1.00 93.69 260 THR A O 1
ATOM 2070 N N . ILE A 1 261 ? 9.868 3.422 -22.041 1.00 89.69 261 ILE A N 1
ATOM 2071 C CA . ILE A 1 261 ? 10.761 3.937 -20.997 1.00 89.69 261 ILE A CA 1
ATOM 2072 C C . ILE A 1 261 ? 11.068 5.417 -21.251 1.00 89.69 261 ILE A C 1
ATOM 2074 O O . ILE A 1 261 ? 11.056 5.881 -22.388 1.00 89.69 261 ILE A O 1
ATOM 2078 N N . GLN A 1 262 ? 11.295 6.194 -20.191 1.00 86.31 262 GLN A N 1
ATOM 2079 C CA . GLN A 1 262 ? 11.660 7.615 -20.325 1.00 86.31 262 GLN A CA 1
ATOM 2080 C C . GLN A 1 262 ? 13.171 7.806 -20.515 1.00 86.31 262 GLN A C 1
ATOM 2082 O O . GLN A 1 262 ? 13.618 8.711 -21.217 1.00 86.31 262 GLN A O 1
ATOM 2087 N N . GLN A 1 263 ? 13.963 6.944 -19.881 1.00 82.50 263 GLN A N 1
ATOM 2088 C CA . GLN A 1 263 ? 15.420 6.980 -19.919 1.00 82.50 263 GLN A CA 1
ATOM 2089 C C . GLN A 1 263 ? 15.957 6.219 -21.131 1.00 82.50 263 GLN A C 1
ATOM 2091 O O . GLN A 1 263 ? 15.304 5.325 -21.667 1.00 82.50 263 GLN A O 1
ATOM 2096 N N . GLN A 1 264 ? 17.159 6.586 -21.567 1.00 80.75 264 GLN A N 1
ATOM 2097 C CA . GLN A 1 264 ? 17.864 5.833 -22.592 1.00 80.75 264 GLN A CA 1
ATOM 2098 C C . GLN A 1 264 ? 18.359 4.509 -22.014 1.00 80.75 264 GLN A C 1
ATOM 2100 O O . GLN A 1 264 ? 18.950 4.485 -20.937 1.00 80.75 264 GLN A O 1
ATOM 2105 N N . ILE A 1 265 ? 18.129 3.427 -22.748 1.00 74.00 265 ILE A N 1
ATOM 2106 C CA . ILE A 1 265 ? 18.652 2.107 -22.413 1.00 74.00 265 ILE A CA 1
ATOM 2107 C C . ILE A 1 265 ? 20.146 2.038 -22.796 1.00 74.00 265 ILE A C 1
ATOM 2109 O O . ILE A 1 265 ? 20.473 2.376 -23.937 1.00 74.00 265 ILE A O 1
ATOM 2113 N N . PRO A 1 266 ? 21.052 1.638 -21.877 1.00 68.31 266 PRO A N 1
ATOM 2114 C CA . PRO A 1 266 ? 22.490 1.549 -22.146 1.00 68.31 266 PRO A CA 1
ATOM 2115 C C . PRO A 1 266 ? 22.963 0.179 -22.674 1.00 68.31 266 PRO A C 1
ATOM 2117 O O . PRO A 1 266 ? 24.159 0.014 -22.896 1.00 68.31 266 PRO A O 1
ATOM 2120 N N . PHE A 1 267 ? 22.071 -0.800 -22.855 1.00 71.50 267 PHE A N 1
ATOM 2121 C CA . PHE A 1 267 ? 22.403 -2.189 -23.211 1.00 71.50 267 PHE A CA 1
ATOM 2122 C C . PHE A 1 267 ? 21.900 -2.589 -24.613 1.00 71.50 267 PHE A C 1
ATOM 2124 O O . PHE A 1 267 ? 20.981 -1.977 -25.162 1.00 71.50 267 PHE A O 1
ATOM 2131 N N . SER A 1 268 ? 22.546 -3.597 -25.211 1.00 75.12 268 SER A N 1
ATOM 2132 C CA . SER A 1 268 ? 22.280 -4.133 -26.558 1.00 75.12 268 SER A CA 1
ATOM 2133 C C . SER A 1 268 ? 21.013 -5.003 -26.628 1.00 75.12 268 SER A C 1
ATOM 2135 O O . SER A 1 268 ? 20.435 -5.332 -25.600 1.00 75.12 268 SER A O 1
ATOM 2137 N N . GLY A 1 269 ? 20.576 -5.381 -27.837 1.00 80.12 269 GLY A N 1
ATOM 2138 C CA . GLY A 1 269 ? 19.392 -6.242 -28.056 1.00 80.12 269 GLY A CA 1
ATOM 2139 C C . GLY A 1 269 ? 18.065 -5.485 -28.199 1.00 80.12 269 GLY A C 1
ATOM 2140 O O . GLY A 1 269 ? 17.014 -6.082 -28.404 1.00 80.12 269 GLY A O 1
ATOM 2141 N N . TYR A 1 270 ? 18.107 -4.151 -28.126 1.00 88.50 270 TYR A N 1
ATOM 2142 C CA . T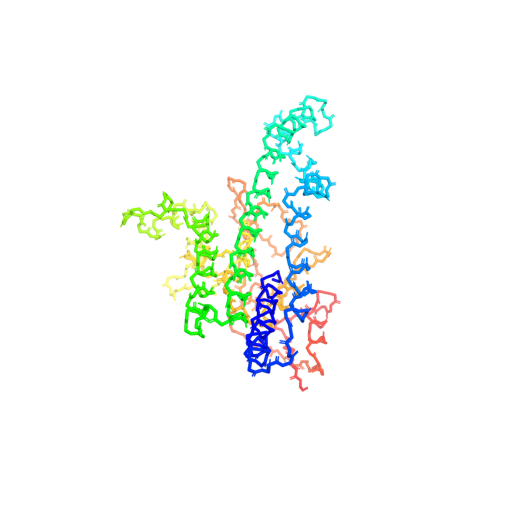YR A 1 270 ? 16.930 -3.301 -28.251 1.00 88.50 270 TYR A CA 1
ATOM 2143 C C . TYR A 1 270 ? 17.140 -2.174 -29.256 1.00 88.50 270 TYR A C 1
ATOM 2145 O O . TYR A 1 270 ? 18.032 -1.337 -29.107 1.00 88.50 270 TYR A O 1
ATOM 2153 N N . THR A 1 271 ? 16.243 -2.087 -30.234 1.00 92.31 271 THR A N 1
ATOM 2154 C CA . THR A 1 271 ? 16.259 -1.030 -31.247 1.00 92.31 271 THR A CA 1
ATOM 2155 C C . THR A 1 271 ? 15.291 0.084 -30.854 1.00 92.31 271 THR A C 1
ATOM 2157 O O . THR A 1 271 ? 14.095 -0.151 -30.682 1.00 92.31 271 THR A O 1
ATOM 2160 N N . GLN A 1 272 ? 15.771 1.325 -30.715 1.00 94.25 272 GLN A N 1
ATOM 2161 C CA . GLN A 1 272 ? 14.884 2.466 -30.462 1.00 94.25 272 GLN A CA 1
ATOM 2162 C C . GLN A 1 272 ? 14.045 2.755 -31.714 1.00 94.25 272 GLN A C 1
ATOM 2164 O O . GLN A 1 272 ? 14.580 3.158 -32.744 1.00 94.25 272 GLN A O 1
ATOM 2169 N N . VAL A 1 273 ? 12.727 2.595 -31.611 1.00 95.75 273 VAL A N 1
ATOM 2170 C CA . VAL A 1 273 ? 11.779 2.772 -32.728 1.00 95.75 273 VAL A CA 1
ATOM 2171 C C . VAL A 1 273 ? 10.902 4.019 -32.587 1.00 95.75 273 VAL A C 1
ATOM 2173 O O . VAL A 1 273 ? 10.246 4.423 -33.542 1.00 95.75 273 VAL A O 1
ATOM 2176 N N . PHE A 1 274 ? 10.906 4.660 -31.415 1.00 96.19 274 PHE A N 1
ATOM 2177 C CA . PHE A 1 274 ? 10.167 5.897 -31.156 1.00 96.19 274 PHE A CA 1
ATOM 2178 C C . PHE A 1 274 ? 10.873 6.751 -30.098 1.00 96.19 274 PHE A C 1
ATOM 2180 O O . PHE A 1 274 ? 11.382 6.214 -29.111 1.00 96.19 274 PHE A O 1
ATOM 2187 N N . ASN A 1 275 ? 10.874 8.076 -30.280 1.00 94.88 275 ASN A N 1
ATOM 2188 C CA . ASN A 1 275 ? 11.366 9.044 -29.296 1.00 94.88 275 ASN A CA 1
ATOM 2189 C C . ASN A 1 275 ? 10.676 10.406 -29.476 1.00 94.88 275 ASN A C 1
ATOM 2191 O O . ASN A 1 275 ? 11.025 11.157 -30.387 1.00 94.88 275 ASN A O 1
ATOM 2195 N N . GLN A 1 276 ? 9.702 10.721 -28.621 1.00 91.31 276 GLN A N 1
ATOM 2196 C CA . GLN A 1 276 ? 9.024 12.024 -28.575 1.00 91.31 276 GLN A CA 1
ATOM 2197 C C . GLN A 1 276 ? 8.560 12.327 -27.144 1.00 91.31 276 GLN A C 1
ATOM 2199 O O . GLN A 1 276 ? 8.251 11.409 -26.390 1.00 91.31 276 GLN A O 1
ATOM 2204 N N . ASN A 1 277 ? 8.477 13.608 -26.765 1.00 85.25 277 ASN A N 1
ATOM 2205 C CA . ASN A 1 277 ? 7.934 14.060 -25.470 1.00 85.25 277 ASN A CA 1
ATOM 2206 C C . ASN A 1 277 ? 8.541 13.360 -24.235 1.00 85.25 277 ASN A C 1
ATOM 2208 O O . ASN A 1 277 ? 7.830 13.031 -23.288 1.00 85.25 277 ASN A O 1
ATOM 2212 N N . ASN A 1 278 ? 9.857 13.112 -24.245 1.00 85.44 278 ASN A N 1
ATOM 2213 C CA . ASN A 1 278 ? 10.566 12.374 -23.189 1.00 85.44 278 ASN A CA 1
ATOM 2214 C C . ASN A 1 278 ? 10.039 10.938 -22.964 1.00 85.44 278 ASN A C 1
ATOM 2216 O O . ASN A 1 278 ? 10.148 10.376 -21.874 1.00 85.44 278 ASN A O 1
ATOM 2220 N N . GLN A 1 279 ? 9.457 10.341 -24.005 1.00 88.94 279 GLN A N 1
ATOM 2221 C CA . GLN A 1 279 ? 9.037 8.950 -24.047 1.00 88.94 279 GLN A CA 1
ATOM 2222 C C . GLN A 1 279 ? 9.748 8.235 -25.186 1.00 88.94 279 GLN A C 1
ATOM 2224 O O . GLN A 1 279 ? 9.769 8.713 -26.322 1.00 88.94 279 GLN A O 1
ATOM 2229 N N . ARG A 1 280 ? 10.296 7.062 -24.883 1.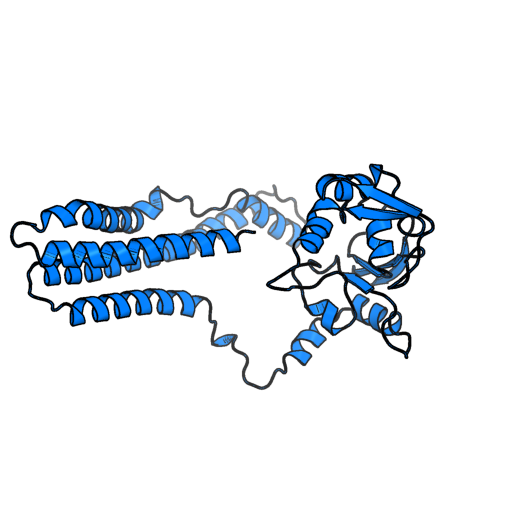00 93.81 280 ARG A N 1
ATOM 2230 C CA . ARG A 1 280 ? 10.979 6.207 -25.846 1.00 93.81 280 ARG A CA 1
ATOM 2231 C C . ARG A 1 280 ? 10.285 4.860 -25.921 1.00 93.81 280 ARG A C 1
ATOM 2233 O O . ARG A 1 280 ? 9.801 4.349 -24.908 1.00 93.81 280 ARG A O 1
ATOM 2240 N N . VAL A 1 281 ? 10.267 4.290 -27.120 1.00 95.62 281 VAL A N 1
ATOM 2241 C CA . VAL A 1 281 ? 9.884 2.894 -27.337 1.00 95.62 281 VAL A CA 1
ATOM 2242 C C . VAL A 1 281 ? 11.072 2.155 -27.917 1.00 95.62 281 VAL A C 1
ATOM 2244 O O . VAL A 1 281 ? 11.638 2.568 -28.933 1.00 95.62 281 VAL A O 1
ATOM 2247 N N . TYR A 1 282 ? 11.417 1.053 -27.270 1.00 94.88 282 TYR A N 1
ATOM 2248 C CA . TYR A 1 282 ? 12.420 0.112 -27.734 1.00 94.88 282 TYR A CA 1
ATOM 2249 C C . TYR A 1 282 ? 11.735 -1.164 -28.201 1.00 94.88 282 TYR A C 1
ATOM 2251 O O . TYR A 1 282 ? 10.843 -1.665 -27.518 1.00 94.88 282 TYR A O 1
ATOM 2259 N N . ARG A 1 283 ? 12.135 -1.663 -29.369 1.00 95.31 283 ARG A N 1
ATOM 2260 C CA . ARG A 1 283 ? 11.703 -2.946 -29.914 1.00 95.31 283 ARG A CA 1
ATOM 2261 C C . ARG A 1 283 ? 12.718 -4.015 -29.527 1.00 95.31 283 ARG A C 1
ATOM 2263 O O . ARG A 1 283 ? 13.909 -3.819 -29.749 1.00 95.31 283 ARG A O 1
ATOM 2270 N N . ASN A 1 284 ? 12.219 -5.100 -28.955 1.00 94.50 284 ASN A N 1
ATOM 2271 C CA . ASN A 1 284 ? 12.942 -6.342 -28.756 1.00 94.50 284 ASN A CA 1
ATOM 2272 C C . ASN A 1 284 ? 12.950 -7.126 -30.071 1.00 94.50 284 ASN A C 1
ATOM 2274 O O . ASN A 1 284 ? 11.876 -7.449 -30.592 1.00 94.50 284 ASN A O 1
ATOM 2278 N N . ASP A 1 285 ? 14.135 -7.384 -30.612 1.00 90.94 285 ASP A N 1
ATOM 2279 C CA . ASP A 1 285 ? 14.291 -8.120 -31.867 1.00 90.94 285 ASP A CA 1
ATOM 2280 C C . ASP A 1 285 ? 14.344 -9.648 -31.644 1.00 90.94 285 ASP A C 1
ATOM 2282 O O . ASP A 1 285 ? 14.027 -10.394 -32.568 1.00 90.94 285 ASP A O 1
ATOM 2286 N N . ASP A 1 286 ? 14.598 -10.097 -30.408 1.00 92.50 286 ASP A N 1
ATOM 2287 C CA . ASP A 1 286 ? 14.752 -11.510 -30.015 1.00 92.50 286 ASP A CA 1
ATOM 2288 C C . ASP A 1 286 ? 13.485 -12.098 -29.352 1.00 92.50 286 ASP A C 1
ATOM 2290 O O . ASP A 1 286 ? 13.488 -13.184 -28.772 1.00 92.50 286 ASP A O 1
ATOM 2294 N N . VAL A 1 287 ? 12.357 -11.386 -29.450 1.00 94.94 287 VAL A N 1
ATOM 2295 C CA . VAL A 1 287 ? 11.093 -11.767 -28.806 1.00 94.94 287 VAL A CA 1
ATOM 2296 C C . VAL A 1 287 ? 10.585 -13.144 -29.258 1.00 94.94 287 VAL A C 1
ATOM 2298 O O . VAL A 1 287 ? 10.391 -13.399 -30.449 1.00 94.94 287 VAL A O 1
ATOM 2301 N N . LEU A 1 288 ? 10.247 -14.008 -28.296 1.00 96.56 288 LEU A N 1
ATOM 2302 C CA . LEU A 1 288 ? 9.637 -15.309 -28.575 1.00 96.56 288 LEU A CA 1
ATOM 2303 C C . LEU A 1 288 ? 8.119 -15.193 -28.789 1.00 96.56 288 LEU A C 1
ATOM 2305 O O . LEU A 1 288 ? 7.471 -14.273 -28.268 1.00 96.56 288 LEU A O 1
ATOM 2309 N N . PRO A 1 289 ? 7.500 -16.104 -29.564 1.00 94.44 289 PRO A N 1
ATOM 2310 C CA . PRO A 1 289 ? 6.045 -16.153 -29.694 1.00 94.44 289 PRO A CA 1
ATOM 2311 C C . PRO A 1 289 ? 5.385 -16.535 -28.357 1.00 94.44 289 PRO A C 1
ATOM 2313 O O . PRO A 1 289 ? 6.030 -17.027 -27.439 1.00 94.44 289 PRO A O 1
ATOM 2316 N N . LYS A 1 290 ? 4.066 -16.339 -28.238 1.00 92.00 290 LYS A N 1
ATOM 2317 C CA . LYS A 1 290 ? 3.311 -16.664 -27.006 1.00 92.00 290 LYS A CA 1
ATOM 2318 C C . LYS A 1 290 ? 3.426 -18.127 -26.565 1.00 92.00 290 LYS A C 1
ATOM 2320 O O . LYS A 1 290 ? 3.228 -18.414 -25.390 1.00 92.00 290 LYS A O 1
ATOM 2325 N N . ALA A 1 291 ? 3.670 -19.021 -27.516 1.00 93.00 291 ALA A N 1
ATOM 2326 C CA . ALA A 1 291 ? 3.928 -20.431 -27.295 1.00 93.00 291 ALA A CA 1
ATOM 2327 C C . ALA A 1 291 ? 5.006 -20.879 -28.286 1.00 93.00 291 ALA A C 1
ATOM 2329 O O . ALA A 1 291 ? 4.934 -20.543 -29.470 1.00 93.00 291 ALA A O 1
ATOM 2330 N N . PHE A 1 292 ? 5.992 -21.619 -27.795 1.00 94.62 292 PHE A N 1
ATOM 2331 C CA . PHE A 1 292 ? 7.106 -22.164 -28.565 1.00 94.62 292 PHE A CA 1
ATOM 2332 C C . PHE A 1 292 ? 7.513 -23.523 -27.986 1.00 94.62 292 PHE A C 1
ATOM 2334 O O . PHE A 1 292 ? 7.147 -23.863 -26.860 1.00 94.62 292 PHE A O 1
ATOM 2341 N N . PHE A 1 293 ? 8.256 -24.295 -28.775 1.00 95.75 293 PHE A N 1
ATOM 2342 C CA . PHE A 1 293 ? 8.901 -25.528 -28.334 1.00 95.75 293 PHE A CA 1
ATOM 2343 C C . PHE A 1 293 ? 10.366 -25.261 -27.997 1.00 95.75 293 PHE A C 1
ATOM 2345 O O . PHE A 1 293 ? 10.945 -24.296 -28.491 1.00 95.75 293 PHE A O 1
ATOM 2352 N N . VAL A 1 294 ? 10.938 -26.136 -27.175 1.00 96.38 294 VAL A N 1
ATOM 2353 C CA . VAL A 1 294 ? 12.350 -26.130 -26.784 1.00 96.38 294 VAL A CA 1
ATOM 2354 C C . VAL A 1 294 ? 13.000 -27.450 -27.183 1.00 96.38 294 VAL A C 1
ATOM 2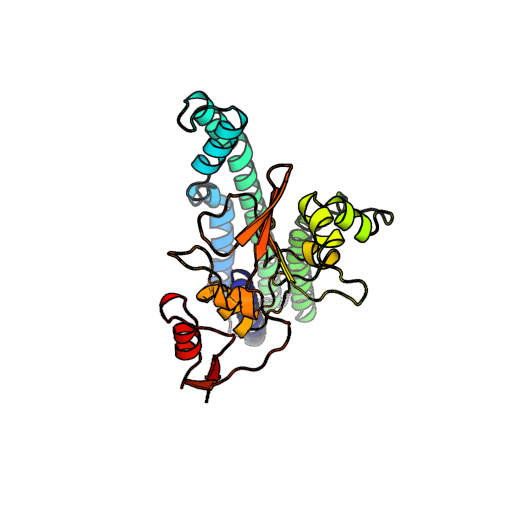356 O O . VAL A 1 294 ? 12.314 -28.466 -27.314 1.00 96.38 294 VAL A O 1
ATOM 2359 N N . ASP A 1 295 ? 14.321 -27.449 -27.321 1.00 97.31 295 ASP A N 1
ATOM 2360 C CA . ASP A 1 295 ? 15.096 -28.635 -27.696 1.00 97.31 295 ASP A CA 1
ATOM 2361 C C . ASP A 1 295 ? 15.362 -29.568 -26.506 1.00 97.31 295 ASP A C 1
ATOM 2363 O O . ASP A 1 295 ? 15.570 -30.770 -26.680 1.00 97.31 295 ASP A O 1
ATOM 2367 N N . SER A 1 296 ? 15.381 -29.024 -25.285 1.00 96.31 296 SER A N 1
ATOM 2368 C CA . SER A 1 296 ? 15.770 -29.763 -24.084 1.00 96.31 296 SER A CA 1
ATOM 2369 C C . SER A 1 296 ? 15.026 -29.325 -22.821 1.00 96.31 296 SER A C 1
ATOM 2371 O O . SER A 1 296 ? 14.476 -28.226 -22.732 1.00 96.31 296 SER A O 1
ATOM 2373 N N . VAL A 1 297 ? 15.026 -30.207 -21.819 1.00 95.19 297 VAL A N 1
ATOM 2374 C CA . VAL A 1 297 ? 14.447 -29.964 -20.493 1.00 95.19 297 VAL A CA 1
ATOM 2375 C C . VAL A 1 297 ? 15.539 -30.105 -19.437 1.00 95.19 297 VAL A C 1
ATOM 2377 O O . VAL A 1 297 ? 16.247 -31.109 -19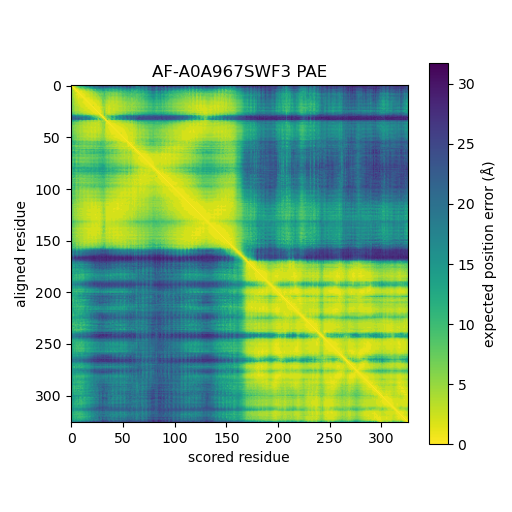.402 1.00 95.19 297 VAL A O 1
ATOM 2380 N N . SER A 1 298 ? 15.652 -29.110 -18.559 1.00 94.00 298 SER A N 1
ATOM 2381 C CA . SER A 1 298 ? 16.487 -29.143 -17.359 1.00 94.00 298 SER A CA 1
ATOM 2382 C C . SER A 1 298 ? 15.592 -29.267 -16.132 1.00 94.00 298 SER A C 1
ATOM 2384 O O . SER A 1 298 ? 14.817 -28.360 -15.838 1.00 94.00 298 SER A O 1
ATOM 2386 N N . THR A 1 299 ? 15.720 -30.362 -15.389 1.00 95.62 299 THR A N 1
ATOM 2387 C CA . THR A 1 299 ? 14.969 -30.558 -14.144 1.00 95.62 299 THR A CA 1
ATOM 2388 C C . THR A 1 299 ? 15.664 -29.883 -12.960 1.00 95.62 299 THR A C 1
ATOM 2390 O O . THR A 1 299 ? 16.894 -29.774 -12.940 1.00 95.62 299 THR A O 1
ATOM 2393 N N . VAL A 1 300 ? 14.886 -29.410 -11.987 1.00 94.62 300 VAL A N 1
ATOM 2394 C CA . VAL A 1 300 ? 15.369 -28.796 -10.739 1.00 94.62 300 VAL A CA 1
ATOM 2395 C C . VAL A 1 300 ? 14.542 -29.281 -9.549 1.00 94.62 300 VAL A C 1
ATOM 2397 O O . VAL A 1 300 ? 13.345 -29.519 -9.681 1.00 94.62 300 VAL A O 1
ATOM 2400 N N . ASP A 1 301 ? 15.169 -29.374 -8.376 1.00 94.62 301 ASP A N 1
ATOM 2401 C CA . ASP A 1 301 ? 14.550 -29.997 -7.192 1.00 94.62 301 ASP A CA 1
ATOM 2402 C C . ASP A 1 301 ? 13.763 -28.998 -6.319 1.00 94.62 301 ASP A C 1
ATOM 2404 O O . ASP A 1 301 ? 13.185 -29.363 -5.295 1.00 94.62 301 ASP A O 1
ATOM 2408 N N . SER A 1 302 ? 13.802 -27.699 -6.643 1.00 91.81 302 SER A N 1
ATOM 2409 C CA . SER A 1 302 ? 13.075 -26.670 -5.885 1.00 91.81 302 SER A CA 1
ATOM 2410 C C . SER A 1 302 ? 12.831 -25.386 -6.691 1.00 91.81 302 SER A C 1
ATOM 2412 O O . SER A 1 302 ? 13.641 -25.059 -7.568 1.00 91.81 302 SER A O 1
ATOM 2414 N N . PRO A 1 303 ? 11.819 -24.579 -6.313 1.00 87.56 303 PRO A N 1
ATOM 2415 C CA . PRO A 1 303 ? 11.558 -23.277 -6.935 1.00 87.56 303 PRO A CA 1
ATOM 2416 C C . PRO A 1 303 ? 12.757 -22.323 -6.896 1.00 87.56 303 PRO A C 1
ATOM 2418 O O . PRO A 1 303 ? 13.019 -21.585 -7.844 1.00 87.56 303 PRO A O 1
ATOM 2421 N N . GLN A 1 304 ? 13.545 -22.366 -5.816 1.00 89.00 304 GLN A N 1
ATOM 2422 C CA . GLN A 1 304 ? 14.736 -21.528 -5.689 1.00 89.00 304 GLN A CA 1
ATOM 2423 C C . GLN A 1 304 ? 15.786 -21.879 -6.750 1.00 89.00 304 GLN A C 1
ATOM 2425 O O . GLN A 1 304 ? 16.350 -20.985 -7.379 1.00 89.00 304 GLN A O 1
ATOM 2430 N N . GLN A 1 305 ? 16.009 -23.174 -6.999 1.00 91.50 305 GLN A N 1
ATOM 2431 C CA . GLN A 1 305 ? 16.911 -23.615 -8.061 1.00 91.50 305 GLN A CA 1
ATOM 2432 C C . GLN A 1 305 ? 16.381 -23.228 -9.448 1.00 91.50 305 GLN A C 1
ATOM 2434 O O . GLN A 1 305 ? 17.180 -22.862 -10.309 1.00 91.50 305 GLN A O 1
ATOM 2439 N N . ALA A 1 306 ? 15.059 -23.257 -9.665 1.00 90.62 306 ALA A N 1
ATOM 2440 C CA . ALA A 1 306 ? 14.450 -22.796 -10.914 1.00 90.62 306 ALA A CA 1
ATOM 2441 C C . ALA A 1 306 ? 14.770 -21.317 -11.179 1.00 90.62 306 ALA A C 1
ATOM 2443 O O . ALA A 1 306 ? 15.264 -20.963 -12.250 1.00 90.62 306 ALA A O 1
ATOM 2444 N N . VAL A 1 307 ? 14.561 -20.464 -10.171 1.00 90.00 307 VAL A N 1
ATOM 2445 C C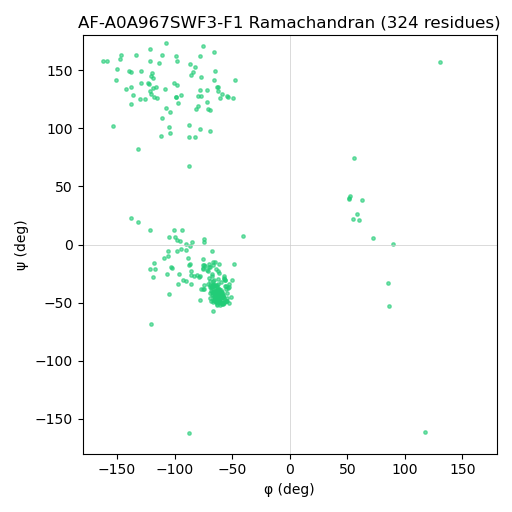A . VAL A 1 307 ? 14.900 -19.035 -10.223 1.00 90.00 307 VAL A CA 1
ATOM 2446 C C . VAL A 1 307 ? 16.393 -18.838 -10.480 1.00 90.00 307 VAL A C 1
ATOM 2448 O O . VAL A 1 307 ? 16.768 -18.077 -11.368 1.00 90.00 307 VAL A O 1
ATOM 2451 N N . ASP A 1 308 ? 17.263 -19.545 -9.759 1.00 90.25 308 ASP A N 1
ATOM 2452 C CA . ASP A 1 308 ? 18.712 -19.403 -9.921 1.00 90.25 308 ASP A CA 1
ATOM 2453 C C . ASP A 1 308 ? 19.195 -19.817 -11.317 1.00 90.25 308 ASP A C 1
ATOM 2455 O O . ASP A 1 308 ? 20.093 -19.178 -11.866 1.00 90.25 308 ASP A O 1
ATOM 2459 N N . ARG A 1 309 ? 18.564 -20.828 -11.924 1.00 91.62 309 ARG A N 1
ATOM 2460 C CA . ARG A 1 309 ? 18.841 -21.249 -13.303 1.00 91.62 309 ARG A CA 1
ATOM 2461 C C . ARG A 1 309 ? 18.334 -20.275 -14.358 1.00 91.62 309 ARG A C 1
ATOM 2463 O O . ARG A 1 309 ? 18.868 -20.307 -15.454 1.00 91.62 309 ARG A O 1
ATOM 2470 N N . MET A 1 310 ? 17.357 -19.424 -14.047 1.00 91.06 310 MET A N 1
ATOM 2471 C CA . MET A 1 310 ? 16.838 -18.401 -14.968 1.00 91.06 310 MET A CA 1
ATOM 2472 C C . MET A 1 310 ? 17.496 -17.027 -14.796 1.00 91.06 310 MET A C 1
ATOM 2474 O O . MET A 1 310 ? 17.190 -16.103 -15.554 1.00 91.06 310 MET A O 1
ATOM 2478 N N . LYS A 1 311 ? 18.386 -16.852 -13.813 1.00 89.44 311 LYS A N 1
ATOM 2479 C CA . LYS A 1 311 ? 19.132 -15.599 -13.651 1.00 89.44 311 LYS A CA 1
ATOM 2480 C C . LYS A 1 311 ? 20.069 -15.367 -14.843 1.00 89.44 311 LYS A C 1
ATOM 2482 O O . LYS A 1 311 ? 20.624 -16.332 -15.368 1.00 89.44 311 LYS A O 1
ATOM 2487 N N . PRO A 1 312 ? 20.354 -14.106 -15.215 1.00 82.38 312 PRO A N 1
ATOM 2488 C CA . PRO A 1 312 ? 21.251 -13.799 -16.335 1.00 82.38 312 PRO A CA 1
ATOM 2489 C C . PRO A 1 312 ? 22.646 -14.424 -16.203 1.00 82.38 312 PRO A C 1
ATOM 2491 O O . PRO A 1 312 ? 23.254 -14.808 -17.194 1.00 82.38 312 PRO A O 1
ATOM 2494 N N . SER A 1 313 ? 23.136 -14.601 -14.971 1.00 80.88 313 SER A N 1
ATOM 2495 C CA . SER A 1 313 ? 24.419 -15.257 -14.682 1.00 80.88 313 SER A CA 1
ATOM 2496 C C . SER A 1 313 ? 24.485 -16.739 -15.067 1.00 80.88 313 SER A C 1
ATOM 2498 O O . SER A 1 313 ? 25.572 -17.308 -15.058 1.00 80.88 313 SER A O 1
ATOM 2500 N N . ALA A 1 314 ? 23.344 -17.380 -15.327 1.00 83.62 314 ALA A N 1
ATOM 2501 C CA . ALA A 1 314 ? 23.246 -18.805 -15.627 1.00 83.62 314 ALA A CA 1
ATOM 2502 C C . ALA A 1 314 ? 23.163 -19.114 -17.135 1.00 83.62 314 ALA A C 1
ATOM 2504 O O . ALA A 1 314 ? 23.000 -20.281 -17.482 1.00 83.62 314 ALA A O 1
ATOM 2505 N N . ASP A 1 315 ? 23.274 -18.098 -18.006 1.00 84.50 315 ASP A N 1
ATOM 2506 C CA . ASP A 1 315 ? 23.226 -18.230 -19.476 1.00 84.50 315 ASP A CA 1
ATOM 2507 C C . ASP A 1 315 ? 21.988 -19.001 -19.975 1.00 84.50 315 ASP A C 1
ATOM 2509 O O . ASP A 1 315 ? 22.038 -19.880 -20.837 1.00 84.50 315 ASP A O 1
ATOM 2513 N N . PHE A 1 316 ? 20.842 -18.712 -19.359 1.00 91.81 316 PHE A N 1
ATOM 2514 C CA . PHE A 1 316 ? 19.581 -19.350 -19.702 1.00 91.81 316 PHE A CA 1
ATOM 2515 C C . PHE A 1 316 ? 19.059 -18.855 -21.051 1.00 91.81 316 PHE A C 1
ATOM 2517 O O . PHE A 1 316 ? 18.782 -17.668 -21.214 1.00 91.81 316 PHE A O 1
ATOM 2524 N N . ASN A 1 317 ? 18.843 -19.788 -21.982 1.00 94.38 317 ASN A N 1
ATOM 2525 C CA . ASN A 1 317 ? 18.176 -19.518 -23.249 1.00 94.38 317 ASN A CA 1
ATOM 2526 C C . ASN A 1 317 ? 16.796 -20.208 -23.298 1.00 94.38 317 ASN A C 1
ATOM 2528 O O . ASN A 1 317 ? 16.724 -21.433 -23.452 1.00 94.38 317 ASN A O 1
ATOM 2532 N N . PRO A 1 318 ? 15.694 -19.442 -23.223 1.00 94.94 318 PRO A N 1
ATOM 2533 C CA . PRO A 1 318 ? 14.350 -20.000 -23.229 1.00 94.94 318 PRO A CA 1
ATOM 2534 C C . PRO A 1 318 ? 13.958 -20.590 -24.582 1.00 94.94 318 PRO A C 1
ATOM 2536 O O . PRO A 1 318 ? 13.051 -21.406 -24.622 1.00 94.94 318 PRO A O 1
ATOM 2539 N N . SER A 1 319 ? 14.618 -20.225 -25.687 1.00 95.38 319 SER A N 1
ATOM 2540 C CA . SER A 1 319 ? 14.296 -20.789 -27.007 1.00 95.38 319 SER A CA 1
ATOM 2541 C C . SER A 1 319 ? 14.720 -22.253 -27.160 1.00 95.38 319 SER A C 1
ATOM 2543 O O . SER A 1 319 ? 14.138 -22.971 -27.967 1.00 95.38 319 SER A O 1
ATOM 2545 N N . THR A 1 320 ? 15.693 -22.715 -26.368 1.00 96.56 320 THR A N 1
ATOM 2546 C CA . THR A 1 320 ? 16.280 -24.061 -26.490 1.00 96.56 320 THR A CA 1
ATOM 2547 C C . THR A 1 320 ? 16.055 -24.935 -25.260 1.00 96.56 320 THR A C 1
ATOM 2549 O O . THR A 1 320 ? 16.142 -26.161 -25.357 1.00 96.56 320 THR A O 1
ATOM 2552 N N . THR A 1 321 ? 15.773 -24.339 -24.098 1.00 95.88 321 THR A N 1
ATOM 2553 C CA . THR A 1 321 ? 15.733 -25.065 -22.823 1.00 95.88 321 THR A CA 1
ATOM 2554 C C . THR A 1 321 ? 14.524 -24.665 -21.985 1.00 95.88 321 THR A C 1
ATOM 2556 O O . THR A 1 321 ? 14.327 -23.489 -21.693 1.00 95.88 321 THR A O 1
ATOM 2559 N N . ALA A 1 322 ? 13.749 -25.648 -21.522 1.00 94.81 322 ALA A N 1
ATOM 2560 C CA . ALA A 1 322 ? 12.734 -25.455 -20.485 1.00 94.81 322 ALA A CA 1
ATOM 2561 C C . ALA A 1 322 ? 13.258 -25.917 -19.122 1.00 94.81 322 ALA A C 1
ATOM 2563 O O . ALA A 1 322 ? 13.891 -26.967 -19.017 1.00 94.81 322 ALA A O 1
ATOM 2564 N N . ILE A 1 323 ? 12.960 -25.157 -18.069 1.00 93.44 323 ILE A N 1
ATOM 2565 C CA . ILE A 1 323 ? 13.246 -25.546 -16.685 1.00 93.44 323 ILE A CA 1
ATOM 2566 C C . ILE A 1 323 ? 11.969 -26.117 -16.074 1.00 93.44 323 ILE A C 1
ATOM 2568 O O . ILE A 1 323 ? 10.919 -25.480 -16.133 1.00 93.44 323 ILE A O 1
ATOM 2572 N N . VAL A 1 324 ? 12.057 -27.325 -15.517 1.00 92.88 324 VAL A N 1
ATOM 2573 C CA . VAL A 1 324 ? 10.913 -28.052 -14.951 1.00 92.88 324 VAL A CA 1
ATOM 2574 C C . VAL A 1 324 ? 11.225 -28.456 -13.515 1.00 92.88 324 VAL A C 1
ATOM 2576 O O . VAL A 1 324 ? 12.237 -29.098 -13.252 1.00 92.88 324 VAL A O 1
ATOM 2579 N N . GLU A 1 325 ? 10.353 -28.078 -12.588 1.00 88.38 325 GLU A N 1
ATOM 2580 C CA . GLU A 1 325 ? 10.414 -28.523 -11.193 1.00 88.38 325 GLU A CA 1
ATOM 2581 C C . GLU A 1 325 ? 9.867 -29.955 -11.085 1.00 88.38 325 GLU A C 1
ATOM 2583 O O . GLU A 1 325 ? 8.818 -30.252 -11.668 1.00 88.38 325 GLU A O 1
ATOM 2588 N N . THR A 1 326 ? 10.579 -30.841 -10.382 1.00 79.31 326 THR A N 1
ATOM 2589 C CA . THR A 1 326 ? 10.230 -32.272 -10.243 1.00 79.31 326 THR A CA 1
ATOM 2590 C C . THR A 1 326 ? 10.016 -32.714 -8.811 1.00 79.31 326 THR A C 1
ATOM 2592 O O . THR A 1 326 ? 10.765 -32.225 -7.937 1.00 79.31 326 THR A O 1
#

pLDDT: mean 87.88, std 9.62, range [48.59, 97.75]

Mean predicted aligned error: 12.05 Å

Secondary structure (DSSP, 8-state):
-HHHHHHHHHHHHHHHHHHHHHHHHHHHH-SS--THHHHHHHHHHHHHHHHHHHHHHHH-----TTHHHHHHHHHHHHHTS-TT-HHHHHHHHHHIIIIIHHHHHHHHHHHHHHHHHHHHHHHHHHHHHHTTSS-HHHHHHHHHHHHHHHHHHHHTTT--GGGS--TTS-HHHHHHTT--HHHHHHHHHH--SSS--SEEE-GGG-TTS--THHHHS-BS----SS--HHHHHHHHHTSEETTTEE-HHHHHHTTEEEEEESSPP-SSSEEEEEEETTEEEEEESSPPPSS---SEEEEESSHHHHHHHHSGGGT--TTTEEEEE-

Radius of gyration: 28.89 Å; Cα contacts (8 Å, |Δi|>4): 348; chains: 1; bounding box: 53×63×81 Å